Protein AF-A0A0F9PZV8-F1 (afdb_monomer)

Mean predicted aligned error: 6.06 Å

pLDDT: mean 86.56, std 13.56, range [48.91, 98.31]

Solvent-accessible surface area (backbone atoms only — not comparable to full-atom values): 12257 Å² total; per-residue (Å²): 95,76,48,76,40,56,70,86,59,77,68,66,78,44,102,50,88,48,49,79,43,74,75,48,62,60,88,82,54,49,66,50,35,40,35,42,54,50,52,48,42,51,73,76,68,49,83,57,59,62,44,77,48,74,63,94,43,59,43,69,76,54,86,64,40,62,67,57,51,48,54,51,50,60,51,48,70,76,36,89,44,37,31,34,35,34,26,23,62,70,68,53,49,54,75,87,46,96,62,73,58,90,70,84,32,68,67,54,71,59,95,93,38,48,29,29,43,66,61,87,85,37,71,54,70,37,52,78,63,47,23,40,33,22,50,69,55,46,57,74,38,60,54,76,66,25,28,69,66,47,38,16,58,55,20,26,74,52,61,48,92,76,50,38,43,35,19,30,83,74,25,39,51,40,58,47,58,55,48,59,37,91,87,73,57,50,57,44,70,86,50,96,88,60,82,75,51,69,68,58,53,52,50,36,38,75,72,63,69,33,118

Radius of gyration: 17.52 Å; Cα contacts (8 Å, |Δi|>4): 358; chains: 1; bounding box: 38×34×45 Å

Sequence (211 aa):
MVVCGFSPAPIFHRQSAASYYTLGKQSDWPASRWSEKLIRILDEVVVDDQFLLMLEDYWLFRPVDTHAVRMLFDYAAQFQNVLKIDLTHDRLYINGGSNFLFGANTYDNVGYLDLIKSPSGTPYQMSLWAGIWNREQLKRVLVPGETAQDIEINGTRRVTDDQLVLGTRQAPLLHGNIYQSRNNGTPVYKDDHWTIKPDDLEFMRKEGWIE

Foldseek 3Di:
DEAEEADDDPVQVPPDPYHYDHPHHVVVCPLLQVLVSVLCCLVPPNPDQKDKDDDPQWDFLDDFPVVVVVQVRVVCVVDLQAFKEALACPLQQQPPDPDRPVPPFFDDDGDPWTKGWRDQPGQQLVPRHTIIGGSVSLVQQGDGRHGNVCCRGRSSVSRDPSHTRMYTPVSSGYIFGWQQDPPPQATDTPDPPGDRDPVNVVVCVVVVRGD

Organism: NCBI:txid412755

Structure (mmCIF, N/CA/C/O backbone):
data_AF-A0A0F9PZV8-F1
#
_entry.id   AF-A0A0F9PZV8-F1
#
loop_
_atom_site.group_PDB
_atom_site.id
_atom_site.type_symbol
_atom_site.label_atom_id
_atom_site.label_alt_id
_atom_site.label_comp_id
_atom_site.label_asym_id
_atom_site.label_entity_id
_atom_site.label_seq_id
_atom_site.pdbx_PDB_ins_code
_atom_site.Cartn_x
_atom_site.Cartn_y
_atom_site.Cartn_z
_atom_site.occupancy
_atom_site.B_iso_or_equiv
_atom_site.auth_seq_id
_atom_site.auth_comp_id
_atom_site.auth_asym_id
_atom_site.auth_atom_id
_atom_site.pdbx_PDB_model_num
ATOM 1 N N . MET A 1 1 ? -6.919 -11.234 -8.994 1.00 85.19 1 MET A N 1
ATOM 2 C CA . MET A 1 1 ? -6.034 -10.049 -9.059 1.00 85.19 1 MET A CA 1
ATOM 3 C C . MET A 1 1 ? -6.527 -9.164 -10.188 1.00 85.19 1 MET A C 1
ATOM 5 O O . MET A 1 1 ? -6.814 -9.705 -11.248 1.00 85.19 1 MET A O 1
ATOM 9 N N . VAL A 1 2 ? -6.644 -7.854 -9.974 1.00 90.81 2 VAL A N 1
ATOM 10 C CA . VAL A 1 2 ? -6.951 -6.903 -11.051 1.00 90.81 2 VAL A CA 1
ATOM 11 C C . VAL A 1 2 ? -5.737 -6.012 -11.250 1.00 90.81 2 VAL A C 1
ATOM 13 O O . VAL A 1 2 ? -5.240 -5.441 -10.285 1.00 90.81 2 VAL A O 1
ATOM 16 N N . VAL A 1 3 ? -5.253 -5.907 -12.483 1.00 91.19 3 VAL A N 1
ATOM 17 C CA . VAL A 1 3 ? -4.164 -4.993 -12.836 1.00 91.19 3 VAL A CA 1
ATOM 18 C C . VAL A 1 3 ? -4.757 -3.791 -13.546 1.00 91.19 3 VAL A C 1
ATOM 20 O O . VAL A 1 3 ? -5.418 -3.933 -14.573 1.00 91.19 3 VAL A O 1
ATOM 23 N N . CYS A 1 4 ? -4.536 -2.609 -12.978 1.00 93.38 4 CYS A N 1
ATOM 24 C CA . CYS A 1 4 ? -5.034 -1.351 -13.517 1.00 93.38 4 CYS A CA 1
ATOM 25 C C . CYS A 1 4 ? -3.905 -0.625 -14.251 1.00 93.38 4 CYS A C 1
ATOM 27 O O . CYS A 1 4 ? -2.841 -0.405 -13.680 1.00 93.38 4 CYS A O 1
ATOM 29 N N . GLY A 1 5 ? -4.127 -0.220 -15.500 1.00 92.62 5 GLY A N 1
ATOM 30 C CA . GLY A 1 5 ? -3.110 0.494 -16.273 1.00 92.62 5 GLY A CA 1
ATOM 31 C C . GLY A 1 5 ? -3.663 1.144 -17.538 1.00 92.62 5 GLY A C 1
ATOM 32 O O . GLY A 1 5 ? -4.872 1.199 -17.744 1.00 92.62 5 GLY A O 1
ATOM 33 N N . PHE A 1 6 ? -2.777 1.643 -18.400 1.00 92.50 6 PHE A N 1
ATOM 34 C CA . PHE A 1 6 ? -3.169 2.305 -19.654 1.00 92.50 6 PHE A CA 1
ATOM 35 C C . PHE A 1 6 ? -3.227 1.346 -20.849 1.00 92.50 6 PHE A C 1
ATOM 37 O O . PHE A 1 6 ? -4.172 1.400 -21.634 1.00 92.50 6 PHE A O 1
ATOM 44 N N . SER A 1 7 ? -2.260 0.431 -20.941 1.00 87.81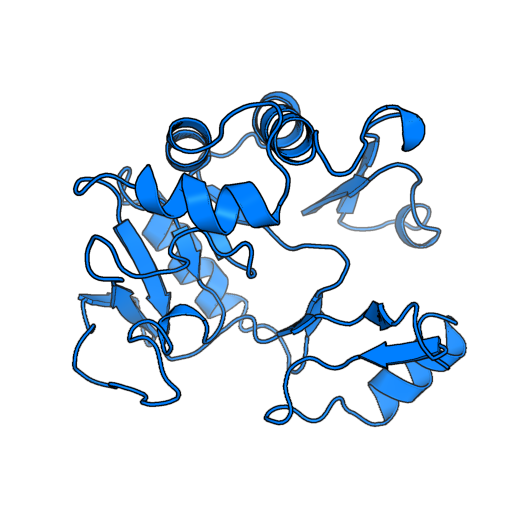 7 SER A N 1
ATOM 45 C CA . SER A 1 7 ? -2.191 -0.606 -21.974 1.00 87.81 7 SER A CA 1
ATOM 46 C C . SER A 1 7 ? -1.883 -1.968 -21.345 1.00 87.8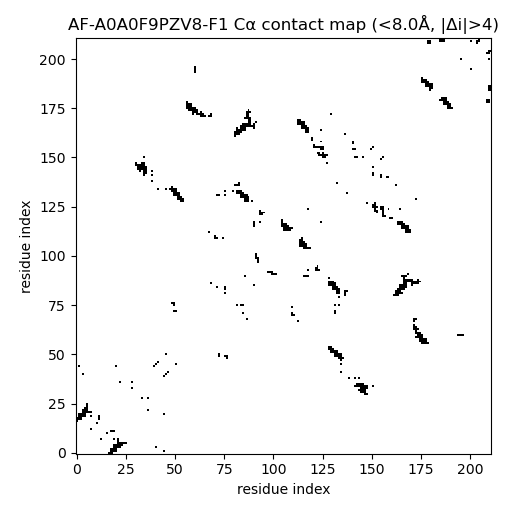1 7 SER A C 1
ATOM 48 O O . SER A 1 7 ? -1.000 -2.040 -20.481 1.00 87.81 7 SER A O 1
ATOM 50 N N . PRO A 1 8 ? -2.583 -3.051 -21.731 1.00 83.31 8 PRO A N 1
ATOM 51 C CA . PRO A 1 8 ? -2.296 -4.377 -21.203 1.00 83.31 8 PRO A CA 1
ATOM 52 C C . PRO A 1 8 ? -0.905 -4.835 -21.645 1.00 83.31 8 PRO A C 1
ATOM 54 O O . PRO A 1 8 ? -0.534 -4.720 -22.812 1.00 83.31 8 PRO A O 1
ATOM 57 N N . ALA A 1 9 ? -0.137 -5.379 -20.704 1.00 75.19 9 ALA A N 1
ATOM 58 C CA . ALA A 1 9 ? 1.093 -6.087 -21.026 1.00 75.19 9 ALA A CA 1
ATOM 59 C C . ALA A 1 9 ? 0.787 -7.410 -21.767 1.00 75.19 9 ALA A C 1
ATOM 61 O O . ALA A 1 9 ? -0.252 -8.030 -21.505 1.00 75.19 9 ALA A O 1
ATOM 62 N N . PRO A 1 10 ? 1.708 -7.910 -22.618 1.00 70.75 10 PRO A N 1
ATOM 63 C CA . PRO A 1 10 ? 1.556 -9.171 -23.354 1.00 70.75 10 PRO A CA 1
ATOM 64 C C . PRO A 1 10 ? 1.119 -10.370 -22.495 1.00 70.75 10 PRO A C 1
ATOM 66 O O . PRO A 1 10 ? 0.388 -11.243 -22.964 1.00 70.75 10 PRO A O 1
ATOM 69 N N . ILE A 1 11 ? 1.528 -10.398 -21.222 1.00 69.81 11 ILE A N 1
ATOM 70 C CA . ILE A 1 11 ? 1.203 -11.469 -20.273 1.00 69.81 11 ILE A CA 1
ATOM 71 C C . ILE A 1 11 ? -0.305 -11.610 -20.000 1.00 69.81 11 ILE A C 1
ATOM 73 O O . ILE A 1 11 ? -0.767 -12.726 -19.773 1.00 69.81 11 ILE A O 1
ATOM 77 N N . PHE A 1 12 ? -1.090 -10.531 -20.110 1.00 68.62 12 PHE A N 1
ATOM 78 C CA . PHE A 1 12 ? -2.547 -10.567 -19.908 1.00 68.62 12 PHE A CA 1
ATOM 79 C C . PHE A 1 12 ? -3.318 -11.122 -21.113 1.00 68.62 12 PHE A C 1
ATOM 81 O O . PHE A 1 12 ? -4.508 -11.401 -21.000 1.00 68.62 12 PHE A O 1
ATOM 88 N N . HIS A 1 13 ? -2.660 -11.312 -22.261 1.00 61.75 13 HIS A N 1
ATOM 89 C CA . HIS A 1 13 ? -3.266 -11.956 -23.433 1.00 61.75 13 HIS A CA 1
ATOM 90 C C . HIS A 1 13 ? -3.191 -13.488 -23.379 1.00 61.75 13 HIS A C 1
ATOM 92 O O . HIS A 1 13 ? -3.839 -14.170 -24.172 1.00 61.75 13 HIS A O 1
ATOM 98 N N . ARG A 1 14 ? -2.407 -14.046 -22.450 1.00 59.00 14 ARG A N 1
ATOM 99 C CA . ARG A 1 14 ? -2.413 -15.479 -22.128 1.00 59.00 14 ARG A CA 1
ATOM 100 C C . ARG A 1 14 ? -3.398 -15.704 -20.983 1.00 59.00 14 ARG A C 1
ATOM 102 O O . ARG A 1 14 ? -3.639 -14.773 -20.226 1.00 59.00 14 ARG A O 1
ATOM 109 N N . GLN A 1 15 ? -3.984 -16.900 -20.869 1.00 57.03 15 GLN A N 1
ATOM 110 C CA . GLN A 1 15 ? -4.941 -17.264 -19.808 1.00 57.03 15 GLN A CA 1
ATOM 111 C C . GLN A 1 15 ? -4.337 -17.005 -18.418 1.00 57.03 15 GLN A C 1
ATOM 113 O O . GLN A 1 15 ? -3.695 -17.871 -17.830 1.00 57.03 15 GLN A O 1
ATOM 118 N N . SER A 1 16 ? -4.491 -15.782 -17.922 1.00 64.06 16 SER A N 1
ATOM 119 C CA . SER A 1 16 ? -3.914 -15.329 -16.669 1.00 64.06 16 SER A CA 1
ATOM 120 C C . SER A 1 16 ? -5.006 -15.341 -15.609 1.00 64.06 16 SER A C 1
ATOM 122 O O . SER A 1 16 ? -6.158 -15.013 -15.888 1.00 64.06 16 SER A O 1
ATOM 124 N N . ALA A 1 17 ? -4.645 -15.674 -14.371 1.00 75.88 17 ALA A N 1
ATOM 125 C CA . ALA A 1 17 ? -5.541 -15.548 -13.219 1.00 75.88 17 ALA A CA 1
ATOM 126 C C . ALA A 1 17 ? -5.837 -14.076 -12.840 1.00 75.88 17 ALA A C 1
ATOM 128 O O . ALA A 1 17 ? -6.458 -13.800 -11.809 1.00 75.88 17 ALA A O 1
ATOM 129 N N . ALA A 1 18 ? -5.361 -13.122 -13.645 1.00 81.88 18 ALA A N 1
ATOM 130 C CA . ALA A 1 18 ? -5.564 -11.700 -13.474 1.00 81.88 18 ALA A CA 1
ATOM 131 C C . ALA A 1 18 ? -6.460 -11.129 -14.576 1.00 81.88 18 ALA A C 1
ATOM 133 O O . ALA A 1 18 ? -6.329 -11.468 -15.753 1.00 81.88 18 ALA A O 1
ATOM 134 N N . SER A 1 19 ? -7.349 -10.221 -14.190 1.00 88.00 19 SER A N 1
ATOM 135 C CA . SER A 1 19 ? -8.052 -9.358 -15.132 1.00 88.00 19 SER A CA 1
ATOM 136 C C . SER A 1 19 ? -7.290 -8.046 -15.301 1.00 88.00 19 SER A C 1
ATOM 138 O O . SER A 1 19 ? -6.558 -7.609 -14.409 1.00 88.00 19 SER A O 1
ATOM 140 N N . TYR A 1 20 ? -7.464 -7.416 -16.459 1.00 90.62 20 TYR A N 1
ATOM 141 C CA . TYR A 1 20 ? -6.899 -6.106 -16.747 1.00 90.62 20 TYR A CA 1
ATOM 142 C C . TYR A 1 20 ? -8.014 -5.063 -16.807 1.00 90.62 20 TYR A C 1
ATOM 144 O O . TYR A 1 20 ? -9.003 -5.257 -17.514 1.00 90.62 20 TYR A O 1
ATOM 152 N N . TYR A 1 21 ? -7.842 -3.955 -16.093 1.00 92.19 21 TYR A N 1
ATOM 153 C CA . TYR A 1 21 ? -8.745 -2.811 -16.119 1.00 92.19 21 TYR A CA 1
ATOM 154 C C . TYR A 1 21 ? -8.022 -1.609 -16.739 1.00 92.19 21 TYR A C 1
ATOM 156 O O . TYR A 1 21 ? -6.984 -1.161 -16.247 1.00 92.19 21 TYR A O 1
ATOM 164 N N . THR A 1 22 ? -8.557 -1.091 -17.847 1.00 93.06 22 THR A N 1
ATOM 165 C CA . THR A 1 22 ? -7.970 0.067 -18.529 1.00 93.06 22 THR A CA 1
ATOM 166 C C . THR A 1 22 ? -8.426 1.374 -17.890 1.00 93.06 22 THR A C 1
ATOM 168 O O . THR A 1 22 ? -9.612 1.627 -17.697 1.00 93.06 22 THR A O 1
ATOM 171 N N . LEU A 1 23 ? -7.464 2.246 -17.619 1.00 93.06 23 LEU A N 1
ATOM 172 C CA . LEU A 1 23 ? -7.687 3.598 -17.119 1.00 93.06 23 LEU A CA 1
ATOM 173 C C . LEU A 1 23 ? -7.946 4.606 -18.249 1.00 93.06 23 LEU A C 1
ATOM 175 O O . LEU A 1 23 ? -8.200 5.779 -17.974 1.00 93.06 23 LEU A O 1
ATOM 179 N N . GLY A 1 24 ? -7.912 4.169 -19.511 1.00 93.19 24 GLY A N 1
ATOM 180 C CA . GLY A 1 24 ? -7.968 5.038 -20.683 1.00 93.19 24 GLY A CA 1
ATOM 181 C C . GLY A 1 24 ? -6.578 5.507 -21.114 1.00 93.19 24 GLY A C 1
ATOM 182 O O . GLY A 1 24 ? -5.594 4.777 -20.986 1.00 93.19 24 GLY A O 1
ATOM 183 N N . LYS A 1 25 ? -6.482 6.723 -21.661 1.00 94.00 25 LYS A N 1
ATOM 184 C CA . LYS A 1 25 ? -5.213 7.248 -22.179 1.00 94.00 25 LYS A CA 1
ATOM 185 C C . LYS A 1 25 ? -4.341 7.755 -21.037 1.00 94.00 25 LYS A C 1
ATOM 187 O O . LYS A 1 25 ? -4.800 8.506 -20.184 1.00 94.00 25 LYS A O 1
ATOM 192 N N . GLN A 1 26 ? -3.050 7.434 -21.074 1.00 93.25 26 GLN A N 1
ATOM 193 C CA . GLN A 1 26 ? -2.082 7.933 -20.092 1.00 93.25 26 GLN A CA 1
ATOM 194 C C . GLN A 1 26 ? -2.015 9.469 -20.040 1.00 93.25 26 GLN A C 1
ATOM 196 O O . GLN A 1 26 ? -1.818 10.034 -18.968 1.00 93.25 26 GLN A O 1
ATOM 201 N N . SER A 1 27 ? -2.228 10.146 -21.175 1.00 94.25 27 SER A N 1
ATOM 202 C CA . SER A 1 27 ? -2.271 11.613 -21.266 1.00 94.25 27 SER A CA 1
ATOM 203 C C . SER A 1 27 ? -3.313 12.259 -20.354 1.00 94.25 27 SER A C 1
ATOM 205 O O . SER A 1 27 ? -3.146 13.409 -19.960 1.00 94.25 27 SER A O 1
ATOM 207 N N . ASP A 1 28 ? -4.371 11.524 -20.013 1.00 94.06 28 ASP A N 1
ATOM 208 C CA . ASP A 1 28 ? -5.481 12.030 -19.207 1.00 94.06 28 ASP A CA 1
ATOM 209 C C . ASP A 1 28 ? -5.148 11.979 -17.703 1.00 94.06 28 ASP A C 1
ATOM 211 O O . ASP A 1 28 ? -5.824 12.610 -16.886 1.00 94.06 28 ASP A O 1
ATOM 215 N N . TRP A 1 29 ? -4.068 11.274 -17.341 1.00 94.00 29 TRP A N 1
ATOM 216 C CA . TRP A 1 29 ? -3.633 10.995 -15.973 1.00 94.00 29 TRP A CA 1
ATOM 217 C C . TRP A 1 29 ? -2.201 11.491 -15.714 1.00 94.00 29 TRP A C 1
ATOM 219 O O . TRP A 1 29 ? -1.299 10.684 -15.462 1.00 94.00 29 TRP A O 1
ATOM 229 N N . PRO A 1 30 ? -1.957 12.816 -15.764 1.00 94.81 30 PRO A N 1
ATOM 230 C CA . PRO A 1 30 ? -0.676 13.382 -15.356 1.00 94.81 30 PRO A CA 1
ATOM 231 C C . PRO A 1 30 ? -0.379 13.062 -13.884 1.00 94.81 30 PRO A C 1
ATOM 233 O O . PRO A 1 30 ? -1.283 12.771 -13.100 1.00 94.81 30 PRO A O 1
ATOM 236 N N . ALA A 1 31 ? 0.891 13.168 -13.485 1.00 93.69 31 ALA A N 1
ATOM 237 C CA . ALA A 1 31 ? 1.335 12.834 -12.128 1.00 93.69 31 ALA A CA 1
ATOM 238 C C . ALA A 1 31 ? 0.567 13.584 -11.021 1.00 93.69 31 ALA A C 1
ATOM 240 O O . ALA A 1 31 ? 0.341 13.019 -9.957 1.00 93.69 31 ALA A O 1
ATOM 241 N N . SER A 1 32 ? 0.120 14.817 -11.279 1.00 95.62 32 SER A N 1
ATOM 242 C CA . SER A 1 32 ? -0.702 15.612 -10.353 1.00 95.62 32 SER A CA 1
ATOM 243 C C . SER A 1 32 ? -2.106 15.051 -10.119 1.00 95.62 32 SER A C 1
ATOM 245 O O . SER A 1 32 ? -2.748 15.423 -9.152 1.00 95.62 32 SER A O 1
ATOM 247 N N . ARG A 1 33 ? -2.601 14.150 -10.972 1.00 96.44 33 ARG A N 1
ATOM 248 C CA . ARG A 1 33 ? -3.925 13.515 -10.844 1.00 96.44 33 ARG A CA 1
ATOM 249 C C . ARG A 1 33 ? -3.822 12.065 -10.369 1.00 96.44 33 ARG A C 1
ATOM 251 O O . ARG A 1 33 ? -4.692 11.243 -10.658 1.00 96.44 33 ARG A O 1
ATOM 258 N N . TRP A 1 34 ? -2.741 11.719 -9.670 1.00 96.38 34 TRP A N 1
ATOM 259 C CA . TRP A 1 34 ? -2.512 10.348 -9.219 1.00 96.38 34 TRP A CA 1
ATOM 260 C C . TRP A 1 34 ? -3.577 9.905 -8.206 1.00 96.38 34 TRP A C 1
ATOM 262 O O . TRP A 1 34 ? -4.133 8.818 -8.341 1.00 96.38 34 TRP A O 1
ATOM 272 N N . SER A 1 35 ? -3.919 10.766 -7.245 1.00 97.56 35 SER A N 1
ATOM 273 C CA . SER A 1 35 ? -5.015 10.550 -6.283 1.00 97.56 35 SER A CA 1
ATOM 274 C C . SER A 1 35 ? -6.359 10.278 -6.956 1.00 97.56 35 SER A C 1
ATOM 276 O O . SER A 1 35 ? -7.042 9.333 -6.587 1.00 97.56 35 SER A O 1
ATOM 278 N N . GLU A 1 36 ? -6.727 11.053 -7.977 1.00 97.75 36 GLU A N 1
ATOM 279 C CA . GLU A 1 36 ? -7.978 10.866 -8.723 1.00 97.75 36 GLU A CA 1
ATOM 280 C C . GLU A 1 36 ? -8.030 9.506 -9.418 1.00 97.75 36 GLU A C 1
ATOM 282 O O . GLU A 1 36 ? -9.067 8.845 -9.420 1.00 97.75 36 GLU A O 1
ATOM 287 N N . LYS A 1 37 ? -6.895 9.065 -9.974 1.00 95.81 37 LYS A N 1
ATOM 288 C CA . LYS A 1 37 ? -6.759 7.733 -10.569 1.00 95.81 37 LYS A CA 1
ATOM 289 C C . LYS A 1 37 ? -7.000 6.647 -9.521 1.00 95.81 37 LYS A C 1
ATOM 291 O O . LYS A 1 37 ? -7.731 5.700 -9.794 1.00 95.81 37 LYS A O 1
ATOM 296 N N . LEU A 1 38 ? -6.414 6.791 -8.330 1.00 97.31 38 LEU A N 1
ATOM 297 C CA . LEU A 1 38 ? -6.625 5.850 -7.232 1.00 97.31 38 LEU A CA 1
ATOM 298 C C . LEU A 1 38 ? -8.082 5.866 -6.749 1.00 97.31 38 LEU A C 1
ATOM 300 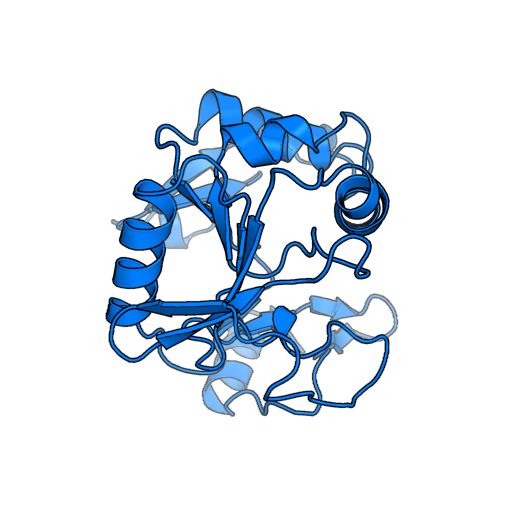O O . LEU A 1 38 ? -8.673 4.801 -6.644 1.00 97.31 38 LEU A O 1
ATOM 304 N N . ILE A 1 39 ? -8.686 7.040 -6.533 1.00 98.06 39 ILE A N 1
ATOM 305 C CA . ILE A 1 39 ? -10.102 7.175 -6.144 1.00 98.06 39 ILE A CA 1
ATOM 306 C C . ILE A 1 39 ? -11.001 6.456 -7.151 1.00 98.06 39 ILE A C 1
ATOM 308 O O . ILE A 1 39 ? -11.830 5.640 -6.762 1.00 98.06 39 ILE A O 1
ATOM 312 N N . ARG A 1 40 ? -10.772 6.675 -8.449 1.00 97.19 40 ARG A N 1
ATOM 313 C CA . ARG A 1 40 ? -11.521 5.998 -9.508 1.00 97.19 40 ARG A CA 1
ATOM 314 C C . ARG A 1 40 ? -11.388 4.475 -9.436 1.00 97.19 40 ARG A C 1
ATOM 316 O O . ARG A 1 40 ? -12.379 3.772 -9.581 1.00 97.19 40 ARG A O 1
ATOM 323 N N . ILE A 1 41 ? -10.180 3.957 -9.206 1.00 97.12 41 ILE A N 1
ATOM 324 C CA . ILE A 1 41 ? -9.951 2.513 -9.032 1.00 97.12 41 ILE A CA 1
ATOM 325 C C . ILE A 1 41 ? -10.708 1.990 -7.803 1.00 97.12 41 ILE A C 1
ATOM 327 O O . ILE A 1 41 ? -11.337 0.936 -7.879 1.00 97.12 41 ILE A O 1
ATOM 331 N N . LEU A 1 42 ? -10.679 2.723 -6.689 1.00 97.75 42 LEU A N 1
ATOM 332 C CA . LEU A 1 42 ? -11.399 2.351 -5.468 1.00 97.75 42 LEU A CA 1
ATOM 333 C C . LEU A 1 42 ? -12.916 2.304 -5.699 1.00 97.75 42 LEU A C 1
ATOM 335 O O . LEU A 1 42 ? -13.571 1.401 -5.192 1.00 97.75 42 LEU A O 1
ATOM 339 N N . ASP A 1 43 ? -13.458 3.236 -6.482 1.00 97.12 43 ASP A N 1
ATOM 340 C CA . ASP A 1 43 ? -14.896 3.330 -6.746 1.00 97.12 43 ASP A CA 1
ATOM 341 C C . ASP A 1 43 ? -15.389 2.334 -7.809 1.00 97.12 43 ASP A C 1
ATOM 343 O O . ASP A 1 43 ? -16.485 1.789 -7.681 1.00 97.12 43 ASP A O 1
ATOM 347 N N . GLU A 1 44 ? -14.606 2.094 -8.865 1.00 96.19 44 GLU A N 1
ATOM 348 C CA . GLU A 1 44 ? -15.049 1.313 -10.031 1.00 96.19 44 GLU A CA 1
ATOM 349 C C . GLU A 1 44 ? -14.551 -0.140 -10.041 1.00 96.19 44 GLU A C 1
ATOM 351 O O . GLU A 1 44 ? -15.154 -0.986 -10.702 1.00 96.19 44 GLU A O 1
ATOM 356 N N . VAL A 1 45 ? -13.439 -0.439 -9.361 1.00 95.62 45 VAL A N 1
ATOM 357 C CA . VAL A 1 45 ? -12.737 -1.731 -9.483 1.00 95.62 45 VAL A CA 1
ATOM 358 C C . VAL A 1 45 ? -12.697 -2.494 -8.166 1.00 95.62 45 VAL A C 1
ATOM 360 O O . VAL A 1 45 ? -12.892 -3.710 -8.151 1.00 95.62 45 VAL A O 1
ATOM 363 N N . VAL A 1 46 ? -12.415 -1.805 -7.061 1.00 95.00 46 VAL A N 1
ATOM 364 C CA . VAL A 1 46 ? -12.306 -2.442 -5.746 1.00 95.00 46 VAL A CA 1
ATOM 365 C C . VAL A 1 46 ? -13.703 -2.651 -5.169 1.00 95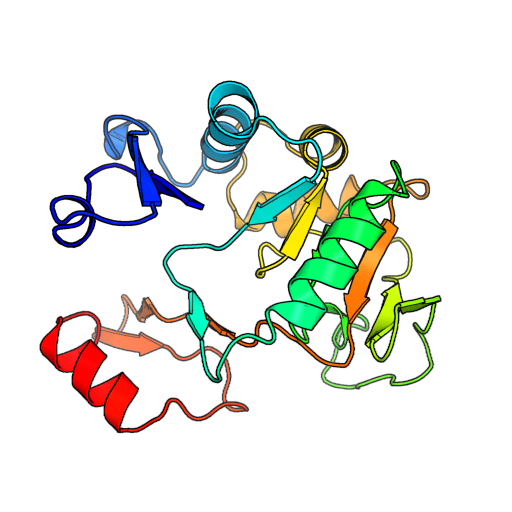.00 46 VAL A C 1
ATOM 367 O O . VAL A 1 46 ? -14.380 -1.701 -4.782 1.00 95.00 46 VAL A O 1
ATOM 370 N N . VAL A 1 47 ? -14.134 -3.912 -5.116 1.00 92.38 47 VAL A N 1
ATOM 371 C CA . VAL A 1 47 ? -15.462 -4.296 -4.612 1.00 92.38 47 VAL A CA 1
ATOM 372 C C . VAL A 1 47 ? -15.442 -4.538 -3.103 1.00 92.38 47 VAL A C 1
ATOM 374 O O . VAL A 1 47 ? -16.376 -4.138 -2.411 1.00 92.38 47 VAL A O 1
ATOM 377 N N . ASP A 1 48 ? -14.379 -5.171 -2.607 1.00 94.69 48 ASP A N 1
ATOM 378 C CA . ASP A 1 48 ? -14.221 -5.532 -1.200 1.00 94.69 48 ASP A CA 1
ATOM 379 C C . ASP A 1 48 ? -13.752 -4.344 -0.347 1.00 94.69 48 ASP A C 1
ATOM 381 O O . ASP A 1 48 ? -13.020 -3.469 -0.814 1.00 94.69 48 ASP A O 1
ATOM 385 N N . ASP A 1 49 ? -14.119 -4.343 0.936 1.00 96.38 49 ASP A N 1
ATOM 386 C CA . ASP A 1 49 ? -13.664 -3.308 1.872 1.00 96.38 49 ASP A CA 1
ATOM 387 C C . ASP A 1 49 ? -12.159 -3.388 2.124 1.00 96.38 49 ASP A C 1
ATOM 389 O O . ASP A 1 49 ? -11.512 -2.357 2.285 1.00 96.38 49 ASP A O 1
ATOM 393 N N . GLN A 1 50 ? -11.598 -4.600 2.157 1.00 97.69 50 GLN A N 1
ATOM 394 C CA . GLN A 1 50 ? -10.159 -4.821 2.279 1.00 97.69 50 GLN A CA 1
ATOM 395 C C . GLN A 1 50 ? -9.577 -5.220 0.930 1.00 97.69 50 GLN A C 1
ATOM 397 O O . GLN A 1 50 ? -10.116 -6.083 0.240 1.00 97.69 50 GLN A O 1
ATOM 402 N N . PHE A 1 51 ? -8.436 -4.646 0.571 1.00 97.50 51 PHE A N 1
ATOM 403 C CA . PHE A 1 51 ? -7.733 -4.994 -0.658 1.00 97.50 51 PHE A CA 1
ATOM 404 C C . PHE A 1 51 ? -6.223 -4.864 -0.475 1.00 97.50 51 PHE A C 1
ATOM 406 O O . PHE A 1 51 ? -5.741 -4.099 0.354 1.00 97.50 51 PHE A O 1
ATOM 413 N N . LEU A 1 52 ? -5.460 -5.626 -1.254 1.00 97.12 52 LEU A N 1
ATOM 414 C CA . LEU A 1 52 ? -4.007 -5.503 -1.299 1.00 97.12 52 LEU A CA 1
ATOM 415 C C . LEU A 1 52 ? -3.631 -4.549 -2.436 1.00 97.12 52 LEU A C 1
ATOM 417 O O . LEU A 1 52 ? -4.005 -4.785 -3.586 1.00 97.12 52 LEU A O 1
ATOM 421 N N . LEU A 1 53 ? -2.887 -3.491 -2.116 1.00 96.69 53 LEU A N 1
ATOM 422 C CA . LEU A 1 53 ? -2.339 -2.554 -3.096 1.00 96.69 53 LEU A CA 1
ATOM 423 C C . LEU A 1 53 ? -0.856 -2.846 -3.326 1.00 96.69 53 LEU A C 1
ATOM 425 O O . LEU A 1 53 ? -0.085 -2.933 -2.371 1.00 96.69 53 LEU A O 1
ATOM 429 N N . MET A 1 54 ? -0.462 -2.953 -4.592 1.00 95.12 54 MET A N 1
ATOM 430 C CA . MET A 1 54 ? 0.928 -2.996 -5.048 1.00 95.12 54 MET A CA 1
ATOM 431 C C . MET A 1 54 ? 1.073 -2.126 -6.290 1.00 95.12 54 MET A C 1
ATOM 433 O O . MET A 1 54 ? 0.176 -2.114 -7.135 1.00 95.12 54 MET A O 1
ATOM 437 N N . LEU A 1 55 ? 2.197 -1.421 -6.390 1.00 93.56 55 LEU A N 1
ATOM 438 C CA . LEU A 1 55 ? 2.553 -0.643 -7.571 1.00 93.56 55 LEU A CA 1
ATOM 439 C C . LEU A 1 55 ? 3.407 -1.484 -8.525 1.00 93.56 55 LEU A C 1
ATOM 441 O O . LEU A 1 55 ? 4.004 -2.490 -8.140 1.00 93.56 55 LEU A O 1
ATOM 445 N N . GLU A 1 56 ? 3.418 -1.084 -9.790 1.00 87.81 56 GLU A N 1
ATOM 446 C CA . GLU A 1 56 ? 4.074 -1.791 -10.889 1.00 87.81 56 GLU A CA 1
ATOM 447 C C . GLU A 1 56 ? 5.600 -1.858 -10.769 1.00 87.81 56 GLU A C 1
ATOM 449 O O . GLU A 1 56 ? 6.222 -2.723 -11.378 1.00 87.81 56 GLU A O 1
ATOM 454 N N . ASP A 1 57 ? 6.199 -0.961 -9.989 1.00 87.44 57 ASP A N 1
ATOM 455 C CA . ASP A 1 57 ? 7.640 -0.851 -9.793 1.00 87.44 57 ASP A CA 1
ATOM 456 C C . ASP A 1 57 ? 8.154 -1.692 -8.613 1.00 87.44 57 ASP A C 1
ATOM 458 O O . ASP A 1 57 ? 9.328 -1.604 -8.265 1.00 87.44 57 ASP A O 1
ATOM 462 N N . TYR A 1 58 ? 7.310 -2.520 -7.988 1.00 91.19 58 TYR A N 1
ATOM 463 C CA . TYR A 1 58 ? 7.691 -3.357 -6.846 1.00 91.19 58 TYR A CA 1
ATOM 464 C C . TYR A 1 58 ? 8.265 -4.704 -7.285 1.00 91.19 58 TYR A C 1
ATOM 466 O O . TYR A 1 58 ? 7.564 -5.540 -7.857 1.00 91.19 58 TYR A O 1
ATOM 474 N N . TRP A 1 59 ? 9.526 -4.960 -6.934 1.00 89.31 59 TRP A N 1
ATOM 475 C CA . TRP A 1 59 ? 10.187 -6.241 -7.166 1.00 89.31 59 TRP A CA 1
ATOM 476 C C . TRP A 1 59 ? 10.351 -7.046 -5.886 1.00 89.31 59 TRP A C 1
ATOM 478 O O . TRP A 1 59 ? 10.941 -6.579 -4.915 1.00 89.31 59 TRP A O 1
ATOM 488 N N . LEU A 1 60 ? 9.861 -8.283 -5.894 1.00 91.12 60 LEU A N 1
ATOM 489 C CA . LEU A 1 60 ? 9.943 -9.191 -4.754 1.00 91.12 60 LEU A CA 1
ATOM 490 C C . LEU A 1 60 ? 11.371 -9.723 -4.579 1.00 91.12 60 LEU A C 1
ATOM 492 O O . LEU A 1 60 ? 11.928 -10.324 -5.491 1.00 91.12 60 LEU A O 1
ATOM 496 N N . PHE A 1 61 ? 11.939 -9.596 -3.379 1.00 87.69 61 PHE A N 1
ATOM 497 C CA . PHE A 1 61 ? 13.278 -10.139 -3.086 1.00 87.69 61 PHE A CA 1
ATOM 498 C C . PHE A 1 61 ? 13.248 -11.600 -2.611 1.00 87.69 61 PHE A C 1
ATOM 500 O O . PHE A 1 61 ? 14.262 -12.304 -2.624 1.00 87.69 61 PHE A O 1
ATOM 507 N N . ARG A 1 62 ? 12.078 -12.089 -2.189 1.00 88.94 62 ARG A N 1
ATOM 508 C CA . ARG A 1 62 ? 11.866 -13.466 -1.724 1.00 88.94 62 ARG A CA 1
ATOM 509 C C . ARG A 1 62 ? 10.439 -13.939 -2.021 1.00 88.94 62 ARG A C 1
ATOM 511 O O . ARG A 1 62 ? 9.577 -13.101 -2.284 1.00 88.94 62 ARG A O 1
ATOM 518 N N . PRO A 1 63 ? 10.170 -15.258 -1.963 1.00 93.50 63 PRO A N 1
ATOM 519 C CA . PRO A 1 63 ? 8.808 -15.771 -2.053 1.00 93.50 63 PRO A CA 1
ATOM 520 C C . PRO A 1 63 ? 7.885 -15.103 -1.030 1.00 93.50 63 PRO A C 1
ATOM 522 O O . PRO A 1 63 ? 8.278 -14.893 0.119 1.00 93.50 63 PRO A O 1
ATOM 525 N N . VAL A 1 64 ? 6.665 -14.783 -1.459 1.00 95.81 64 VAL A N 1
ATOM 526 C CA . VAL A 1 64 ? 5.641 -14.187 -0.595 1.00 95.81 64 VAL A CA 1
ATOM 527 C C . VAL A 1 64 ? 5.131 -15.239 0.381 1.00 95.81 64 VAL A C 1
ATOM 529 O O . VAL A 1 64 ? 4.727 -16.330 -0.028 1.00 95.81 64 VAL A O 1
ATOM 532 N N . ASP A 1 65 ? 5.084 -14.890 1.662 1.00 97.69 65 ASP A N 1
ATOM 533 C CA . ASP A 1 65 ? 4.382 -15.688 2.662 1.00 97.69 65 ASP A CA 1
ATOM 534 C C . ASP A 1 65 ? 2.871 -15.448 2.525 1.00 97.69 65 ASP A C 1
ATOM 536 O O . ASP A 1 65 ? 2.269 -14.585 3.167 1.00 97.69 65 ASP A O 1
ATOM 540 N N . THR A 1 66 ? 2.255 -16.194 1.609 1.00 97.38 66 THR A N 1
ATOM 541 C CA . THR A 1 66 ? 0.826 -16.056 1.292 1.00 97.38 66 THR A CA 1
ATOM 542 C C . THR A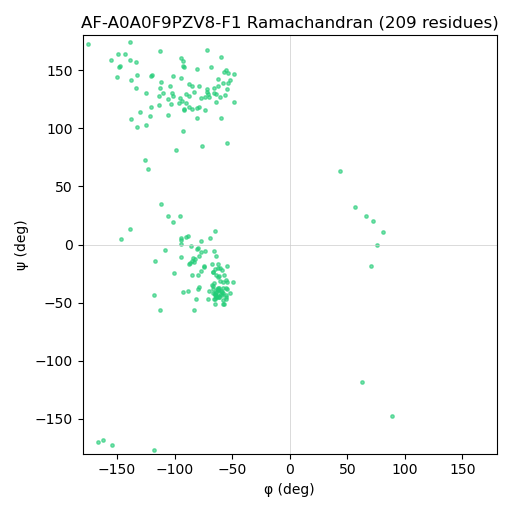 1 66 ? -0.081 -16.412 2.468 1.00 97.38 66 THR A C 1
ATOM 544 O O . THR A 1 66 ? -1.184 -15.872 2.564 1.00 97.38 66 THR A O 1
ATOM 547 N N . HIS A 1 67 ? 0.382 -17.267 3.385 1.00 98.00 67 HIS A N 1
ATOM 548 C CA . HIS A 1 67 ? -0.363 -17.608 4.590 1.00 98.00 67 HIS A CA 1
ATOM 549 C C . HIS A 1 67 ? -0.399 -16.421 5.558 1.00 98.00 67 HIS A C 1
ATOM 551 O O . HIS A 1 67 ? -1.482 -16.031 5.996 1.00 98.00 67 HIS A O 1
ATOM 557 N N . ALA A 1 68 ? 0.746 -15.775 5.801 1.00 98.19 68 ALA A N 1
ATOM 558 C CA . ALA A 1 68 ? 0.807 -14.537 6.573 1.00 98.19 68 ALA A CA 1
ATOM 559 C C . ALA A 1 68 ? -0.055 -13.423 5.965 1.00 98.19 68 ALA A C 1
ATOM 561 O O . ALA A 1 68 ? -0.841 -12.800 6.677 1.00 98.19 68 ALA A O 1
ATOM 562 N N . VAL A 1 69 ? 0.044 -13.194 4.649 1.00 98.12 69 VAL A N 1
ATOM 563 C CA . VAL A 1 69 ? -0.780 -12.184 3.960 1.00 98.12 69 VAL A CA 1
ATOM 564 C C . VAL A 1 69 ? -2.268 -12.473 4.156 1.00 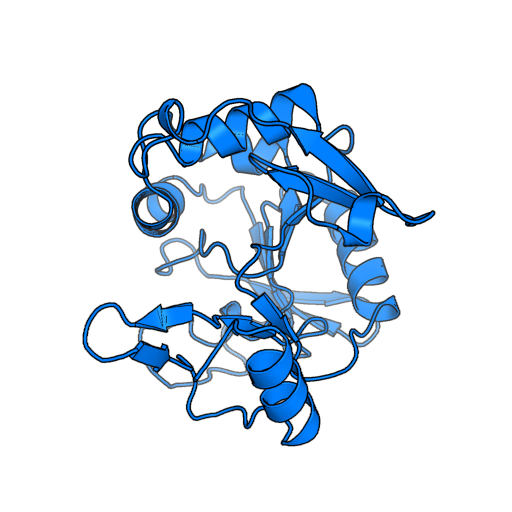98.12 69 VAL A C 1
ATOM 566 O O . VAL A 1 69 ? -3.034 -11.552 4.437 1.00 98.12 69 VAL A O 1
ATOM 569 N N . ARG A 1 70 ? -2.687 -13.743 4.066 1.00 97.94 70 ARG A N 1
ATOM 570 C CA . ARG A 1 70 ? -4.085 -14.121 4.293 1.00 97.94 70 ARG A CA 1
ATOM 571 C C . ARG A 1 70 ? -4.532 -13.851 5.729 1.00 97.94 70 ARG A C 1
ATOM 573 O O . ARG A 1 70 ? -5.591 -13.262 5.911 1.00 97.94 70 ARG A O 1
ATOM 580 N N . MET A 1 71 ? -3.724 -14.216 6.725 1.00 98.12 71 MET A N 1
ATOM 581 C CA . MET A 1 71 ? -4.034 -13.933 8.132 1.00 98.12 71 MET A CA 1
ATOM 582 C C . MET A 1 71 ? -4.184 -12.431 8.397 1.00 98.12 71 MET A C 1
ATOM 584 O O . MET A 1 71 ? -5.117 -12.025 9.083 1.00 98.12 71 MET A O 1
ATOM 588 N N . LEU A 1 72 ? -3.307 -11.598 7.828 1.00 98.25 72 LEU A N 1
ATOM 589 C CA . LEU A 1 72 ? -3.394 -10.140 7.965 1.00 98.25 72 LEU A CA 1
ATOM 590 C C . LEU A 1 72 ? -4.625 -9.568 7.257 1.00 98.25 72 LEU A C 1
ATOM 592 O O . LEU A 1 72 ? -5.231 -8.624 7.754 1.00 98.25 72 LEU A O 1
ATOM 596 N N . PHE A 1 73 ? -5.019 -10.148 6.122 1.00 98.06 73 PHE A N 1
ATOM 597 C CA . PHE A 1 73 ? -6.226 -9.746 5.401 1.00 98.06 73 PHE A CA 1
ATOM 598 C C . PHE A 1 73 ? -7.484 -10.054 6.216 1.00 98.06 73 PHE A C 1
ATOM 600 O O . PHE A 1 73 ? -8.333 -9.184 6.402 1.00 98.06 73 PHE A O 1
ATOM 607 N N . ASP A 1 74 ? -7.565 -11.268 6.764 1.00 97.38 74 ASP A N 1
ATOM 608 C CA . ASP A 1 74 ? -8.666 -11.687 7.633 1.00 97.38 74 ASP A CA 1
ATOM 609 C C . ASP A 1 74 ? -8.677 -10.884 8.951 1.00 97.38 74 ASP A C 1
ATOM 611 O O . ASP A 1 74 ? -9.745 -10.582 9.482 1.00 97.38 74 ASP A O 1
ATOM 615 N N . TYR A 1 75 ? -7.511 -10.485 9.472 1.00 97.69 75 TYR A N 1
ATOM 616 C CA . TYR A 1 75 ? -7.403 -9.565 10.609 1.00 97.69 75 TYR A CA 1
ATOM 617 C C . TYR A 1 75 ? -7.952 -8.173 10.264 1.00 97.69 75 TYR A C 1
ATOM 619 O O . TYR A 1 75 ? -8.809 -7.663 10.980 1.00 97.69 75 TYR A O 1
ATOM 627 N N . ALA A 1 76 ? -7.519 -7.564 9.154 1.00 97.44 76 ALA A N 1
ATOM 628 C CA . ALA A 1 76 ? -7.992 -6.243 8.730 1.00 97.44 76 ALA A CA 1
ATOM 629 C C . ALA A 1 76 ? -9.519 -6.210 8.542 1.00 97.44 76 ALA A C 1
ATOM 631 O O . ALA A 1 76 ? -10.174 -5.243 8.923 1.00 97.44 76 ALA A O 1
ATOM 632 N N . ALA A 1 77 ? -10.102 -7.298 8.029 1.00 96.81 77 ALA A N 1
ATOM 633 C CA . ALA A 1 77 ? -11.544 -7.418 7.834 1.00 96.81 77 ALA A CA 1
ATOM 634 C C . ALA A 1 77 ? -12.352 -7.451 9.149 1.00 96.81 77 ALA A C 1
ATOM 636 O O . ALA A 1 77 ? -13.529 -7.090 9.150 1.00 96.81 77 ALA A O 1
ATOM 637 N N . GLN A 1 78 ? -11.741 -7.850 10.271 1.00 96.38 78 GLN A N 1
ATOM 638 C CA . GLN A 1 78 ? -12.400 -7.870 11.585 1.00 96.38 78 GLN A CA 1
ATOM 639 C C . GLN A 1 78 ? -12.514 -6.475 12.216 1.00 96.38 78 GLN A C 1
ATOM 641 O O . GLN A 1 78 ? -13.385 -6.255 13.058 1.00 96.38 78 GLN A O 1
ATOM 646 N N . PHE A 1 79 ? -11.668 -5.522 11.810 1.00 95.00 79 PHE A N 1
ATOM 647 C CA . PHE A 1 79 ? -11.551 -4.215 12.453 1.00 95.00 79 PHE A CA 1
ATOM 648 C C . PHE A 1 79 ? -11.756 -3.079 11.453 1.00 95.00 79 PHE A C 1
ATOM 650 O O . PHE A 1 79 ? -10.858 -2.689 10.711 1.00 95.00 79 PHE A O 1
ATOM 657 N N . GLN A 1 80 ? -12.942 -2.471 11.498 1.00 92.75 80 GLN A N 1
ATOM 658 C CA . GLN A 1 80 ? -13.341 -1.392 10.584 1.00 92.75 80 GLN A CA 1
ATOM 659 C C . GLN A 1 80 ? -12.446 -0.150 10.649 1.00 92.75 80 GLN A C 1
ATOM 661 O O . GLN A 1 80 ? -12.442 0.660 9.725 1.00 92.75 80 GLN A O 1
ATOM 666 N N . ASN A 1 81 ? -11.699 0.019 11.738 1.00 95.69 81 ASN A N 1
ATOM 667 C CA . ASN A 1 81 ? -10.830 1.162 11.961 1.00 95.69 81 ASN A CA 1
ATOM 668 C C . ASN A 1 81 ? -9.370 0.921 11.538 1.00 95.69 81 ASN A C 1
ATOM 670 O O . ASN A 1 81 ? -8.551 1.829 11.664 1.00 95.69 81 ASN A O 1
ATOM 674 N N . VAL A 1 82 ? -9.026 -0.260 11.016 1.00 97.12 82 VAL A N 1
ATOM 675 C CA . VAL A 1 82 ? -7.729 -0.484 10.365 1.00 97.12 82 VAL A CA 1
ATOM 676 C C . VAL A 1 82 ? -7.740 0.213 9.011 1.00 97.12 82 VAL A C 1
ATOM 678 O O . VAL A 1 82 ? -8.522 -0.136 8.137 1.00 97.12 82 VAL A O 1
ATOM 681 N N . LEU A 1 83 ? -6.879 1.217 8.848 1.00 97.12 83 LEU A N 1
ATOM 682 C CA . LEU A 1 83 ? -6.665 1.919 7.583 1.00 97.12 83 LEU A CA 1
ATOM 683 C C . LEU A 1 83 ? -5.722 1.125 6.678 1.00 97.12 83 LEU A C 1
ATOM 685 O O . LEU A 1 83 ? -5.999 0.950 5.492 1.00 97.12 83 LEU A O 1
ATOM 689 N N . LYS A 1 84 ? -4.608 0.656 7.246 1.00 96.69 84 LYS A N 1
ATOM 690 C CA . LYS A 1 84 ? -3.538 -0.012 6.509 1.00 96.69 84 LYS A CA 1
ATOM 691 C C . LYS A 1 84 ? -2.819 -1.030 7.388 1.00 96.69 84 LYS A C 1
ATOM 693 O O . LYS A 1 84 ? -2.586 -0.763 8.566 1.00 96.69 84 LYS A O 1
ATOM 698 N N . ILE A 1 85 ? -2.403 -2.143 6.794 1.00 97.38 85 ILE A N 1
ATOM 699 C CA . ILE A 1 85 ? -1.382 -3.047 7.325 1.00 97.38 85 ILE A CA 1
ATOM 700 C C . ILE A 1 85 ? -0.248 -3.159 6.302 1.00 97.38 85 ILE A C 1
ATOM 702 O O . ILE A 1 85 ? -0.425 -3.746 5.234 1.00 97.38 85 ILE A O 1
ATOM 706 N N . ASP A 1 86 ? 0.918 -2.610 6.628 1.00 95.62 86 ASP A N 1
ATOM 707 C CA . ASP A 1 86 ? 2.136 -2.763 5.835 1.00 95.62 86 ASP A CA 1
ATOM 708 C C . ASP A 1 86 ? 2.626 -4.212 5.829 1.00 95.62 86 ASP A C 1
ATOM 710 O O . ASP A 1 86 ? 2.788 -4.838 6.880 1.00 95.62 86 ASP A O 1
ATOM 714 N N . LEU A 1 87 ? 2.907 -4.730 4.631 1.00 96.50 87 LEU A N 1
ATOM 715 C CA . LEU A 1 87 ? 3.429 -6.085 4.425 1.00 96.50 87 LEU A CA 1
ATOM 716 C C . LEU A 1 87 ? 4.961 -6.118 4.320 1.00 96.50 87 LEU A C 1
ATOM 718 O O . LEU A 1 87 ? 5.542 -7.181 4.082 1.00 96.50 87 LEU A O 1
ATOM 722 N N . THR A 1 88 ? 5.609 -4.964 4.498 1.00 92.12 88 THR A N 1
ATOM 723 C CA . THR A 1 88 ? 7.062 -4.769 4.437 1.00 92.12 88 THR A CA 1
ATOM 724 C C . THR A 1 88 ? 7.610 -4.277 5.781 1.00 92.12 88 THR A C 1
ATOM 726 O O . THR A 1 88 ? 6.880 -4.125 6.759 1.00 92.12 88 THR A O 1
ATOM 729 N N . HIS A 1 89 ? 8.913 -3.999 5.834 1.00 87.44 89 HIS A N 1
ATOM 730 C CA . HIS A 1 89 ? 9.561 -3.403 7.003 1.00 87.44 89 HIS A CA 1
ATOM 731 C C . HIS A 1 89 ? 9.312 -1.894 7.160 1.00 87.44 89 HIS A C 1
ATOM 733 O O . HIS A 1 89 ? 9.860 -1.299 8.082 1.00 87.44 89 HIS A O 1
ATOM 739 N N . ASP A 1 90 ? 8.506 -1.257 6.308 1.00 83.44 90 ASP A N 1
ATOM 740 C CA . ASP A 1 90 ? 8.343 0.204 6.284 1.00 83.44 90 ASP A CA 1
ATOM 741 C C . ASP A 1 90 ? 7.951 0.788 7.661 1.00 83.44 90 ASP A C 1
ATOM 743 O O . ASP A 1 90 ? 8.504 1.787 8.122 1.00 83.44 90 ASP A O 1
ATOM 747 N N . ARG A 1 91 ? 7.095 0.084 8.416 1.00 83.75 91 ARG A N 1
ATOM 748 C CA . ARG A 1 91 ? 6.672 0.499 9.770 1.00 83.75 91 ARG A CA 1
ATOM 749 C C . ARG A 1 91 ? 7.733 0.333 10.859 1.00 83.75 91 ARG A C 1
ATOM 751 O O . ARG A 1 91 ? 7.512 0.756 11.994 1.00 83.75 91 ARG A O 1
ATOM 758 N N . LEU A 1 92 ? 8.883 -0.259 10.553 1.00 81.00 92 LEU A N 1
ATOM 759 C CA . LEU A 1 92 ? 10.001 -0.390 11.492 1.00 81.00 92 LEU A CA 1
ATOM 760 C C . LEU A 1 92 ? 10.873 0.876 11.525 1.00 81.00 92 LEU A C 1
ATOM 762 O O . LEU A 1 92 ? 11.594 1.080 12.500 1.00 81.00 92 LEU A O 1
ATOM 766 N N . TYR A 1 93 ? 10.731 1.768 10.536 1.00 75.00 93 TYR A N 1
ATOM 767 C CA . TYR A 1 93 ? 11.518 3.002 10.382 1.00 75.00 93 TYR A CA 1
ATOM 768 C C . TYR A 1 93 ? 10.781 4.284 10.829 1.00 75.00 93 TYR A C 1
ATOM 770 O O . TYR A 1 93 ? 11.165 5.402 10.490 1.00 75.00 93 TYR A O 1
ATOM 778 N N . ILE A 1 94 ? 9.730 4.142 11.640 1.00 66.12 94 ILE A N 1
ATOM 779 C CA . ILE A 1 94 ? 8.773 5.201 12.020 1.00 66.12 94 ILE A CA 1
ATOM 780 C C . ILE A 1 94 ? 9.323 6.364 12.875 1.00 66.12 94 ILE A C 1
ATOM 782 O O . ILE A 1 94 ? 8.599 7.331 13.105 1.00 66.12 94 ILE A O 1
ATOM 786 N N . ASN A 1 95 ? 10.580 6.318 13.334 1.00 57.34 95 ASN A N 1
ATOM 787 C CA . ASN A 1 95 ? 11.157 7.302 14.269 1.00 57.34 95 ASN A CA 1
ATOM 788 C C . ASN A 1 95 ? 12.258 8.198 13.669 1.00 57.34 95 ASN A C 1
ATOM 790 O O . ASN A 1 95 ? 13.193 8.592 14.362 1.00 57.34 95 ASN A O 1
ATOM 794 N N . GLY A 1 96 ? 12.141 8.562 12.388 1.00 48.91 96 GLY A N 1
ATOM 795 C CA . GLY A 1 96 ? 12.972 9.625 11.803 1.00 48.91 96 GLY A CA 1
ATOM 796 C C . GLY A 1 96 ? 14.469 9.299 11.719 1.00 48.91 96 GLY A C 1
ATOM 797 O O . GLY A 1 96 ? 15.291 10.211 11.692 1.00 48.91 96 GLY A O 1
ATOM 798 N N . GLY A 1 97 ? 14.830 8.014 11.680 1.00 51.22 97 GLY A N 1
ATOM 799 C CA . GLY A 1 97 ? 16.208 7.547 11.540 1.00 51.22 97 GLY A CA 1
ATOM 800 C C . GLY A 1 97 ? 16.306 6.026 11.400 1.00 51.22 97 GLY A C 1
ATOM 801 O O . GLY A 1 97 ? 15.326 5.308 11.589 1.00 51.22 97 GLY A O 1
ATOM 802 N N . SER A 1 98 ? 17.514 5.532 11.119 1.00 50.19 98 SER A N 1
ATOM 803 C CA . SER A 1 98 ? 17.892 4.112 10.978 1.00 50.19 98 SER A CA 1
ATOM 804 C C . SER A 1 98 ? 17.772 3.274 12.266 1.00 50.19 98 SER A C 1
ATOM 806 O O . SER A 1 98 ? 18.284 2.158 12.331 1.00 50.19 98 SER A O 1
ATOM 808 N N . ASN A 1 99 ? 17.133 3.800 13.314 1.00 51.69 99 ASN A N 1
ATOM 809 C CA . ASN A 1 99 ? 17.058 3.160 14.621 1.00 51.69 99 ASN A CA 1
ATOM 810 C C . ASN A 1 99 ? 15.790 2.313 14.729 1.00 51.69 99 ASN A C 1
ATOM 812 O O . ASN A 1 99 ? 14.706 2.802 15.048 1.00 51.69 99 ASN A O 1
ATOM 816 N N . PHE A 1 100 ? 15.971 1.018 14.495 1.00 59.19 100 PHE A N 1
ATOM 817 C CA . PHE A 1 100 ? 14.989 -0.023 14.756 1.00 59.19 100 PHE A CA 1
ATOM 818 C C . PHE A 1 100 ? 14.634 -0.050 16.249 1.00 59.19 100 PHE A C 1
ATOM 820 O O . PHE A 1 100 ? 15.426 -0.485 17.085 1.00 59.19 100 PHE A O 1
ATOM 827 N N . LEU A 1 101 ? 13.431 0.386 16.610 1.00 56.78 101 LEU A N 1
ATOM 828 C CA . LEU A 1 101 ? 12.926 0.231 17.974 1.00 56.78 101 LEU A CA 1
ATOM 829 C C . LEU A 1 101 ? 12.002 -0.981 18.032 1.00 56.78 101 LEU A C 1
ATOM 831 O O . LEU A 1 101 ? 10.781 -0.857 18.004 1.00 56.78 101 LEU A O 1
ATOM 835 N N . PHE A 1 102 ? 12.613 -2.163 18.138 1.00 58.47 102 PHE A N 1
ATOM 836 C CA . PHE A 1 102 ? 11.937 -3.467 18.132 1.00 58.47 102 PHE A CA 1
ATOM 837 C C . PHE A 1 102 ? 10.825 -3.629 19.186 1.00 58.47 102 PHE A C 1
ATOM 839 O O . PHE A 1 102 ? 10.000 -4.522 19.040 1.00 58.47 102 PHE A O 1
ATOM 846 N N . GLY A 1 103 ? 10.782 -2.799 20.236 1.00 57.62 103 GLY A N 1
ATOM 847 C CA . GLY A 1 103 ? 9.765 -2.874 21.295 1.00 57.62 103 GLY A CA 1
ATOM 848 C C . GLY A 1 103 ? 8.847 -1.656 21.427 1.00 57.62 103 GLY A C 1
ATOM 849 O O . GLY A 1 103 ? 7.817 -1.755 22.082 1.00 57.62 103 GLY A O 1
ATOM 850 N N . ALA A 1 104 ? 9.176 -0.510 20.819 1.00 58.66 104 ALA A N 1
ATOM 851 C CA . ALA A 1 104 ? 8.484 0.756 21.111 1.00 58.66 104 ALA A CA 1
ATOM 852 C C . ALA A 1 104 ? 7.127 0.912 20.401 1.00 58.66 104 ALA A C 1
ATOM 854 O O . ALA A 1 104 ? 6.439 1.911 20.591 1.00 58.66 104 ALA A O 1
ATOM 855 N N . ASN A 1 105 ? 6.754 -0.056 19.566 1.00 75.06 105 ASN A N 1
ATOM 856 C CA . ASN A 1 105 ? 5.565 -0.004 18.723 1.00 75.06 105 ASN A CA 1
ATOM 857 C C . ASN A 1 105 ? 4.795 -1.328 18.656 1.00 75.06 105 ASN A C 1
ATOM 859 O O . ASN A 1 105 ? 3.952 -1.479 17.775 1.00 75.06 105 ASN A O 1
ATOM 863 N N . THR A 1 106 ? 5.085 -2.286 19.543 1.00 85.38 106 THR A N 1
ATOM 864 C CA . THR A 1 106 ? 4.322 -3.539 19.624 1.00 85.38 106 THR A CA 1
ATOM 865 C C . THR A 1 106 ? 2.867 -3.224 19.952 1.00 85.38 106 THR A C 1
ATOM 867 O O . THR A 1 106 ? 2.588 -2.505 20.911 1.00 85.38 106 THR A O 1
ATOM 870 N N . TYR A 1 107 ? 1.957 -3.743 19.134 1.00 91.25 107 TYR A N 1
ATOM 871 C CA . TYR A 1 107 ? 0.525 -3.506 19.259 1.00 91.25 107 TYR A CA 1
ATOM 872 C C . TYR A 1 107 ? -0.215 -4.779 19.660 1.00 91.25 107 TYR A C 1
ATOM 874 O O . TYR A 1 107 ? -0.886 -4.784 20.687 1.00 91.25 107 TYR A O 1
ATOM 882 N N . ASP A 1 108 ? -0.059 -5.847 18.877 1.00 93.44 108 ASP A N 1
ATOM 883 C CA . ASP A 1 108 ? -0.734 -7.129 19.092 1.00 93.44 108 ASP A CA 1
ATOM 884 C C . ASP A 1 108 ? -0.013 -8.250 18.314 1.00 93.44 108 ASP A C 1
ATOM 886 O O . ASP A 1 108 ? 1.089 -8.042 17.800 1.00 93.44 108 ASP A O 1
ATOM 890 N N . ASN A 1 109 ? -0.625 -9.426 18.195 1.00 94.38 109 ASN A N 1
ATOM 891 C CA . ASN A 1 109 ? -0.193 -10.513 17.328 1.00 94.38 109 ASN A CA 1
ATOM 892 C C . ASN A 1 109 ? -1.358 -11.112 16.523 1.00 94.38 109 ASN A C 1
ATOM 894 O O . ASN A 1 109 ? -2.521 -11.038 16.910 1.00 94.38 109 ASN A O 1
ATOM 898 N N . VAL A 1 110 ? -1.028 -11.745 15.397 1.00 95.12 110 VAL A N 1
ATOM 899 C CA . VAL A 1 110 ? -1.948 -12.619 14.662 1.00 95.12 110 VAL A CA 1
ATOM 900 C C . VAL A 1 110 ? -1.199 -13.862 14.190 1.00 95.12 110 VAL A C 1
ATOM 902 O O . VAL A 1 110 ? -0.339 -13.814 13.308 1.00 95.12 110 VAL A O 1
ATOM 905 N N . GLY A 1 111 ? -1.491 -14.996 14.827 1.00 95.56 111 GLY A N 1
ATOM 906 C CA . GLY A 1 111 ? -0.722 -16.222 14.627 1.00 95.56 111 GLY A CA 1
ATOM 907 C C . GLY A 1 111 ? 0.732 -16.032 15.068 1.00 95.56 111 GLY A C 1
ATOM 908 O O . GLY A 1 111 ? 0.996 -15.756 16.233 1.00 95.56 111 GLY A O 1
ATOM 909 N N . TYR A 1 112 ? 1.673 -16.178 14.134 1.00 95.69 112 TYR A N 1
ATOM 910 C CA . TYR A 1 112 ? 3.109 -15.957 14.370 1.00 95.69 112 TYR A CA 1
ATOM 911 C C . TYR A 1 112 ? 3.587 -14.542 14.004 1.00 95.69 112 TYR A C 1
ATOM 913 O O . TYR A 1 112 ? 4.793 -14.288 13.985 1.00 95.69 112 TYR A O 1
ATOM 921 N N . LEU A 1 113 ? 2.672 -13.640 13.641 1.00 96.38 113 LEU A N 1
ATOM 922 C CA . LEU A 1 113 ? 3.003 -12.291 13.198 1.00 96.38 113 LEU A CA 1
ATOM 923 C C . LEU A 1 113 ? 2.904 -11.315 14.365 1.00 96.38 113 LEU A C 1
ATOM 925 O O . LEU A 1 113 ? 1.848 -11.203 14.984 1.00 96.38 113 LEU A O 1
ATOM 929 N N . ASP A 1 114 ? 3.977 -10.564 14.603 1.00 94.44 114 ASP A N 1
ATOM 930 C CA . ASP A 1 114 ? 3.969 -9.447 15.544 1.00 94.44 114 ASP A CA 1
ATOM 931 C C . ASP A 1 114 ? 3.449 -8.208 14.825 1.00 94.44 114 ASP A C 1
ATOM 933 O O . ASP A 1 114 ? 4.077 -7.720 13.875 1.00 94.44 114 ASP A O 1
ATOM 937 N N . LEU A 1 115 ? 2.315 -7.691 15.290 1.00 94.25 115 LEU A N 1
ATOM 938 C CA . LEU A 1 115 ? 1.739 -6.460 14.782 1.00 94.25 115 LEU A CA 1
ATOM 939 C C . LEU A 1 115 ? 2.365 -5.261 15.476 1.00 94.25 115 LEU A C 1
ATOM 941 O O . LEU A 1 115 ? 2.506 -5.200 16.702 1.00 94.25 115 LEU A O 1
ATOM 945 N N . ILE A 1 116 ? 2.682 -4.266 14.661 1.00 92.06 116 ILE A N 1
ATOM 946 C CA . ILE A 1 116 ? 3.149 -2.970 15.121 1.00 92.06 116 ILE A CA 1
ATOM 947 C C . ILE A 1 116 ? 2.237 -1.860 14.686 1.00 92.06 116 ILE A C 1
ATOM 949 O O . ILE A 1 116 ? 1.700 -1.905 13.588 1.00 92.06 116 ILE A O 1
ATOM 953 N N . LYS A 1 117 ? 2.111 -0.843 15.532 1.00 90.56 117 LYS A N 1
ATOM 954 C CA . LYS A 1 117 ? 1.299 0.340 15.265 1.00 90.56 117 LYS A CA 1
ATOM 955 C C . LYS A 1 117 ? 2.182 1.572 15.114 1.00 90.56 117 LYS A C 1
ATOM 957 O O . LYS A 1 117 ? 3.065 1.809 15.935 1.00 90.56 117 LYS A O 1
ATOM 962 N N . SER A 1 118 ? 1.915 2.391 14.099 1.00 85.31 118 SER A N 1
ATOM 963 C CA . SER A 1 118 ? 2.479 3.741 14.036 1.00 85.31 118 SER A CA 1
ATOM 964 C C . SER A 1 118 ? 1.840 4.638 15.107 1.00 85.31 118 SER A C 1
ATOM 966 O O . SER A 1 118 ? 0.611 4.740 15.152 1.00 85.31 118 SER A O 1
ATOM 968 N N . PRO A 1 119 ? 2.633 5.312 15.959 1.00 80.31 119 PRO A N 1
ATOM 969 C CA . PRO A 1 119 ? 2.139 6.405 16.786 1.00 80.31 119 PRO A CA 1
ATOM 970 C C . PRO A 1 119 ? 1.472 7.490 15.935 1.00 80.31 119 PRO A C 1
ATOM 972 O O . PRO A 1 119 ? 1.850 7.708 14.781 1.00 80.31 119 PRO A O 1
ATOM 975 N N . SER A 1 120 ? 0.493 8.188 16.514 1.00 78.19 120 SER A N 1
ATOM 976 C CA . SER A 1 120 ? -0.147 9.331 15.852 1.00 78.19 120 SER A CA 1
ATOM 977 C C . SER A 1 120 ? 0.897 10.397 15.491 1.00 78.19 120 SER A C 1
ATOM 979 O O . SER A 1 120 ? 1.843 10.633 16.247 1.00 78.19 120 SER A O 1
ATOM 981 N N . GLY A 1 121 ? 0.771 10.999 14.306 1.00 74.31 121 GLY A N 1
ATOM 982 C CA . GLY A 1 121 ? 1.703 12.015 13.802 1.00 74.31 121 GLY A CA 1
ATOM 983 C C . GLY A 1 121 ? 3.059 11.501 13.293 1.00 74.31 121 GLY A C 1
ATOM 984 O O . GLY A 1 121 ? 3.870 12.305 12.833 1.00 74.31 121 GLY A O 1
ATOM 985 N N . THR A 1 122 ? 3.324 10.190 13.335 1.00 80.06 122 THR A N 1
ATOM 986 C CA . THR A 1 122 ? 4.514 9.590 12.708 1.00 80.06 122 THR A CA 1
ATOM 987 C C . THR A 1 122 ? 4.600 9.961 11.216 1.00 80.06 122 THR A C 1
ATOM 989 O O . THR A 1 122 ? 3.605 9.826 10.504 1.00 80.06 122 THR A O 1
ATOM 992 N N . PRO A 1 123 ? 5.771 10.382 10.698 1.00 81.00 123 PRO A N 1
ATOM 993 C CA . PRO A 1 123 ? 5.945 10.641 9.271 1.00 81.00 123 PRO A CA 1
ATOM 994 C C . PRO A 1 123 ? 5.628 9.420 8.395 1.00 81.00 123 PRO A C 1
ATOM 996 O O . PRO A 1 123 ? 5.877 8.279 8.784 1.00 81.00 123 PRO A O 1
ATOM 999 N N . TYR A 1 124 ? 5.125 9.669 7.184 1.00 81.06 124 TYR A N 1
ATOM 1000 C CA . TYR A 1 124 ? 4.873 8.647 6.161 1.00 81.06 124 TYR A CA 1
ATOM 1001 C C . TYR A 1 124 ? 3.935 7.504 6.596 1.00 81.06 124 TYR A C 1
ATOM 1003 O O . TYR A 1 124 ? 4.091 6.384 6.127 1.00 81.06 124 TYR A O 1
ATOM 1011 N N . GLN A 1 125 ? 2.943 7.731 7.468 1.00 88.25 125 GLN A N 1
ATOM 1012 C CA . GLN A 1 125 ? 1.881 6.735 7.732 1.00 88.25 125 GLN A CA 1
ATOM 1013 C C . GLN A 1 125 ? 1.142 6.291 6.467 1.00 88.25 125 GLN A C 1
ATOM 1015 O O . GLN A 1 125 ? 0.710 5.147 6.368 1.00 88.25 125 GLN A O 1
ATOM 1020 N N . MET A 1 126 ? 1.052 7.191 5.493 1.00 92.44 126 MET A N 1
ATOM 1021 C CA . MET A 1 126 ? 0.426 6.954 4.199 1.00 92.44 126 MET A CA 1
ATOM 1022 C C . MET A 1 126 ? 1.413 6.544 3.110 1.00 92.44 126 MET A C 1
ATOM 1024 O O . MET A 1 126 ? 1.124 6.765 1.938 1.00 92.44 126 MET A O 1
ATOM 1028 N N . SER A 1 127 ? 2.571 5.972 3.465 1.00 91.44 127 SER A N 1
ATOM 1029 C CA . SER A 1 127 ? 3.477 5.405 2.462 1.00 91.44 127 SER A CA 1
ATOM 1030 C C . SER A 1 127 ? 2.704 4.444 1.551 1.00 91.44 127 SER A C 1
ATOM 1032 O O . SER A 1 127 ? 1.823 3.714 2.015 1.00 91.44 127 SER A O 1
ATOM 1034 N N . LEU A 1 128 ? 3.000 4.436 0.256 1.00 93.44 128 LEU A N 1
ATOM 1035 C CA . LEU A 1 128 ? 2.260 3.595 -0.691 1.00 93.44 128 LEU A CA 1
ATOM 1036 C C . LEU A 1 128 ? 2.844 2.186 -0.837 1.00 93.44 128 LEU A C 1
ATOM 1038 O O . LEU A 1 128 ? 2.356 1.418 -1.664 1.00 93.44 128 LEU A O 1
ATOM 1042 N N . TRP A 1 129 ? 3.830 1.835 0.001 1.00 92.75 129 TRP A N 1
ATOM 1043 C CA . TRP A 1 129 ? 4.405 0.493 0.090 1.00 92.75 129 TRP A CA 1
ATOM 1044 C C . TRP A 1 129 ? 3.324 -0.582 0.177 1.00 92.75 129 TRP A C 1
ATOM 1046 O O . TRP A 1 129 ? 2.259 -0.369 0.765 1.00 92.75 129 TRP A O 1
ATOM 1056 N N . ALA A 1 130 ? 3.629 -1.748 -0.406 1.00 96.00 130 ALA A N 1
ATOM 1057 C CA . ALA A 1 130 ? 2.688 -2.860 -0.477 1.00 96.00 130 ALA A CA 1
ATOM 1058 C C . ALA A 1 130 ? 2.040 -3.148 0.881 1.00 96.00 130 ALA A C 1
ATOM 1060 O O . ALA A 1 130 ? 2.710 -3.437 1.877 1.00 96.00 130 ALA A O 1
ATOM 1061 N N . GLY A 1 131 ? 0.715 -3.082 0.886 1.00 97.31 131 GLY A N 1
ATOM 1062 C CA . GLY A 1 131 ? -0.074 -3.120 2.101 1.00 97.31 131 GLY A CA 1
ATOM 1063 C C . GLY A 1 131 ? -1.475 -3.634 1.835 1.00 97.31 131 GLY A C 1
ATOM 1064 O O . GLY A 1 131 ? -1.970 -3.591 0.705 1.00 97.31 131 GLY A O 1
ATOM 1065 N N . ILE A 1 132 ? -2.108 -4.114 2.896 1.00 98.31 132 ILE A N 1
ATOM 1066 C CA . ILE A 1 132 ? -3.549 -4.340 2.927 1.00 98.31 132 ILE A CA 1
ATOM 1067 C C . ILE A 1 132 ? -4.185 -3.035 3.373 1.00 98.31 13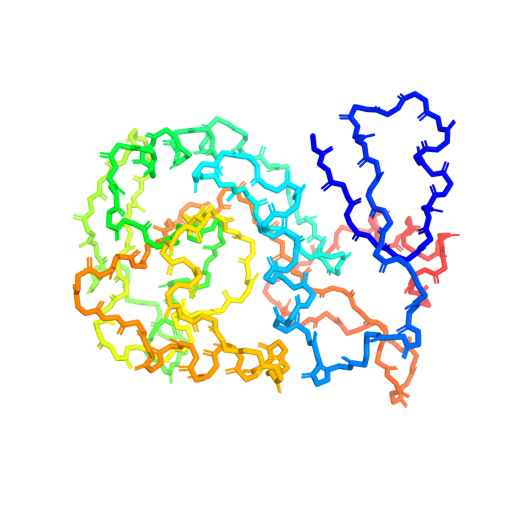2 ILE A C 1
ATOM 1069 O O . ILE A 1 132 ? -3.792 -2.475 4.393 1.00 98.31 132 ILE A O 1
ATOM 1073 N N . TRP A 1 133 ? -5.145 -2.552 2.604 1.00 98.25 133 TRP A N 1
ATOM 1074 C CA . TRP A 1 133 ? -5.810 -1.280 2.808 1.00 98.25 133 TRP A CA 1
ATOM 1075 C C . TRP A 1 133 ? -7.298 -1.493 2.996 1.00 98.25 133 TRP A C 1
ATOM 1077 O O . TRP A 1 133 ? -7.901 -2.335 2.331 1.00 98.25 133 TRP A O 1
ATOM 1087 N N . ASN A 1 134 ? -7.883 -0.655 3.842 1.00 98.31 134 ASN A N 1
ATOM 1088 C CA . ASN A 1 134 ? -9.321 -0.503 3.919 1.00 98.31 134 ASN A CA 1
ATOM 1089 C C . ASN A 1 134 ? -9.765 0.605 2.955 1.00 98.31 134 ASN A C 1
ATOM 1091 O O . ASN A 1 134 ? -9.316 1.748 3.061 1.00 98.31 134 ASN A O 1
ATOM 1095 N N . ARG A 1 135 ? -10.653 0.267 2.018 1.00 97.94 135 ARG A N 1
ATOM 1096 C CA . ARG A 1 135 ? -11.148 1.145 0.954 1.00 97.94 135 ARG A CA 1
ATOM 1097 C C . ARG A 1 135 ? -11.789 2.417 1.497 1.00 97.94 135 ARG A C 1
ATOM 1099 O O . ARG A 1 135 ? -11.410 3.510 1.082 1.00 97.94 135 ARG A O 1
ATOM 1106 N N . GLU A 1 136 ? -12.720 2.292 2.437 1.00 97.19 136 GLU A N 1
ATOM 1107 C CA . GLU A 1 136 ? -13.444 3.445 2.981 1.00 97.19 136 GLU A CA 1
ATOM 1108 C C . GLU A 1 136 ? -12.533 4.318 3.847 1.00 97.19 136 GLU A C 1
ATOM 1110 O O . GLU A 1 136 ? -12.556 5.546 3.743 1.00 97.19 136 GLU A O 1
ATOM 1115 N N . GLN A 1 137 ? -11.659 3.700 4.644 1.00 97.62 137 GLN A N 1
ATOM 1116 C CA . GLN A 1 137 ? -10.680 4.440 5.442 1.00 97.62 137 GLN A CA 1
ATOM 1117 C C . GLN A 1 137 ? -9.680 5.195 4.561 1.00 97.62 137 GLN A C 1
ATOM 1119 O O . GLN A 1 137 ? -9.359 6.348 4.850 1.00 97.62 137 GLN A O 1
ATOM 1124 N N . LEU A 1 138 ? -9.221 4.583 3.468 1.00 97.62 138 LEU A N 1
ATOM 1125 C CA . LEU A 1 138 ? -8.327 5.223 2.509 1.00 97.62 138 LEU A CA 1
ATOM 1126 C C . LEU A 1 138 ? -9.013 6.402 1.809 1.00 97.62 138 LEU A C 1
ATOM 1128 O O . LEU A 1 138 ? -8.427 7.477 1.696 1.00 97.62 138 LEU A O 1
ATOM 1132 N N . LYS A 1 139 ? -10.279 6.261 1.404 1.00 97.19 139 LYS A N 1
ATOM 1133 C CA . LYS A 1 139 ? -11.038 7.360 0.786 1.00 97.19 139 LYS A CA 1
ATOM 1134 C C . LYS A 1 139 ? -11.196 8.572 1.708 1.00 97.19 139 LYS A C 1
ATOM 1136 O O . LYS A 1 139 ? -11.183 9.693 1.209 1.00 97.19 139 LYS A O 1
ATOM 1141 N N . ARG A 1 140 ? -11.271 8.384 3.034 1.00 96.38 140 ARG A N 1
ATOM 1142 C CA . ARG A 1 140 ? -11.313 9.497 4.009 1.00 96.38 140 ARG A CA 1
ATOM 1143 C C . ARG A 1 140 ? -10.067 10.388 3.965 1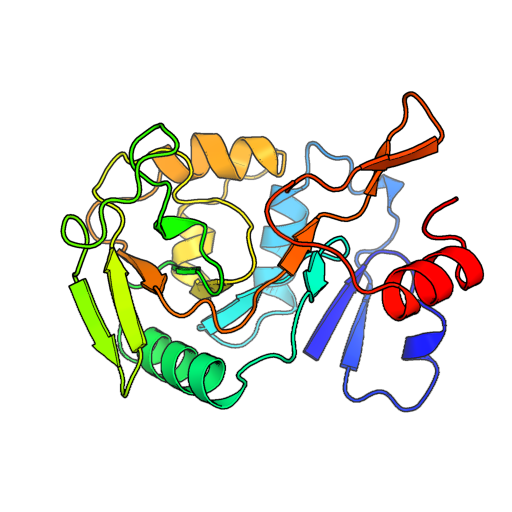.00 96.38 140 ARG A C 1
ATOM 1145 O O . ARG A 1 140 ? -10.157 11.557 4.332 1.00 96.38 140 ARG A O 1
ATOM 1152 N N . VAL A 1 141 ? -8.919 9.849 3.548 1.00 96.38 141 VAL A N 1
ATOM 1153 C CA . VAL A 1 141 ? -7.628 10.558 3.570 1.00 96.38 141 VAL A CA 1
ATOM 1154 C C . VAL A 1 141 ? -7.118 10.954 2.185 1.00 96.38 141 VAL A C 1
ATOM 1156 O O . VAL A 1 141 ? -6.092 11.631 2.104 1.00 96.38 141 VAL A O 1
ATOM 1159 N N . LEU A 1 142 ? -7.799 10.567 1.103 1.00 97.75 142 LEU A N 1
ATOM 1160 C CA . LEU A 1 142 ? -7.455 10.968 -0.263 1.00 97.75 142 LEU A CA 1
ATOM 1161 C C . LEU A 1 142 ? -8.119 12.297 -0.632 1.00 97.75 142 LEU A C 1
ATOM 1163 O O . LEU A 1 142 ? -9.296 12.516 -0.355 1.00 97.75 142 LEU A O 1
ATOM 1167 N N . VAL A 1 143 ? -7.371 13.168 -1.312 1.00 97.81 143 VAL A N 1
ATOM 1168 C CA . VAL A 1 143 ? -7.894 14.410 -1.890 1.00 97.81 143 VAL A CA 1
ATOM 1169 C C . VAL A 1 143 ? -7.568 14.436 -3.387 1.00 97.81 143 VAL A C 1
ATOM 1171 O O . VAL A 1 143 ? -6.420 14.187 -3.753 1.00 97.81 143 VAL A O 1
ATOM 1174 N N . PRO A 1 144 ? -8.549 14.716 -4.268 1.00 97.62 144 PRO A N 1
ATOM 1175 C CA . PRO A 1 144 ? -8.305 14.893 -5.699 1.00 97.62 144 PRO A CA 1
ATOM 1176 C C . PRO A 1 144 ? -7.218 15.935 -6.002 1.00 97.62 144 PRO A C 1
ATOM 1178 O O . PRO A 1 144 ? -7.097 16.936 -5.298 1.00 97.62 144 PRO A O 1
ATOM 1181 N N . GLY A 1 145 ? -6.466 15.735 -7.086 1.00 97.25 145 GLY A N 1
ATOM 1182 C CA . GLY A 1 145 ? -5.413 16.659 -7.524 1.00 97.25 145 GLY A CA 1
ATOM 1183 C C . GLY A 1 145 ? -4.070 16.524 -6.792 1.00 97.25 145 GLY A C 1
ATOM 1184 O O . GLY A 1 145 ? -3.203 17.380 -6.952 1.00 97.25 145 GLY A O 1
ATOM 1185 N N . GLU A 1 146 ? -3.884 15.467 -6.001 1.00 97.38 146 GLU A N 1
ATOM 1186 C CA . GLU A 1 146 ? -2.611 15.129 -5.351 1.00 97.38 146 GLU A CA 1
ATOM 1187 C C . GLU A 1 146 ? -1.763 14.133 -6.158 1.00 97.38 146 GLU A C 1
ATOM 1189 O O . GLU A 1 146 ? -2.284 13.171 -6.744 1.00 97.38 146 GLU A O 1
ATOM 1194 N N . THR A 1 147 ? -0.439 14.332 -6.127 1.00 97.31 147 THR A N 1
ATOM 1195 C CA . THR A 1 147 ? 0.545 13.334 -6.571 1.00 97.31 147 THR A CA 1
ATOM 1196 C C . THR A 1 147 ? 0.646 12.167 -5.581 1.00 97.31 147 THR A C 1
ATOM 1198 O O . THR A 1 147 ? 0.180 12.255 -4.446 1.00 97.31 147 THR A O 1
ATOM 1201 N N . ALA A 1 148 ? 1.305 11.072 -5.977 1.00 94.25 148 ALA A N 1
ATOM 1202 C CA . ALA A 1 148 ? 1.606 9.967 -5.060 1.00 94.25 148 ALA A CA 1
ATOM 1203 C C . ALA A 1 148 ? 2.371 10.452 -3.812 1.00 94.25 148 ALA A C 1
ATOM 1205 O O . ALA A 1 148 ? 2.013 10.102 -2.694 1.00 94.25 148 ALA A O 1
ATOM 1206 N N . GLN A 1 149 ? 3.366 11.327 -3.996 1.00 92.75 149 GLN A N 1
ATOM 1207 C CA . GLN A 1 149 ? 4.149 11.890 -2.896 1.00 92.75 149 GLN A CA 1
ATOM 1208 C C . GLN A 1 149 ? 3.311 12.810 -1.993 1.00 92.75 149 GLN A C 1
ATOM 1210 O O . GLN A 1 149 ? 3.461 12.779 -0.771 1.00 92.75 149 GLN A O 1
ATOM 1215 N N . ASP A 1 150 ? 2.408 13.605 -2.573 1.00 95.44 150 ASP A N 1
ATOM 1216 C CA . ASP A 1 150 ? 1.493 14.448 -1.796 1.00 95.44 150 ASP A CA 1
ATOM 1217 C C . ASP A 1 150 ? 0.576 13.602 -0.911 1.00 95.44 150 ASP A C 1
ATOM 1219 O O . ASP A 1 150 ? 0.336 13.979 0.232 1.00 95.44 150 ASP A O 1
ATOM 1223 N N . ILE A 1 151 ? 0.117 12.437 -1.380 1.00 95.19 151 ILE A N 1
ATOM 1224 C CA . ILE A 1 151 ? -0.668 11.507 -0.555 1.00 95.19 151 ILE A CA 1
ATOM 1225 C C . ILE A 1 151 ? 0.161 10.998 0.624 1.00 95.19 151 ILE A C 1
ATOM 1227 O O . ILE A 1 151 ? -0.327 11.008 1.754 1.00 95.19 151 ILE A O 1
ATOM 1231 N N . GLU A 1 152 ? 1.415 10.597 0.405 1.00 92.38 152 GLU A N 1
ATOM 1232 C CA . GLU A 1 152 ? 2.264 10.103 1.495 1.00 92.38 152 GLU A CA 1
ATOM 1233 C C . GLU A 1 152 ? 2.486 11.177 2.575 1.00 92.38 152 GLU A C 1
ATOM 1235 O O . GLU A 1 152 ? 2.451 10.879 3.772 1.00 92.38 152 GLU A O 1
ATOM 1240 N N . ILE A 1 153 ? 2.667 12.440 2.172 1.00 91.62 153 ILE A N 1
ATOM 1241 C CA . ILE A 1 153 ? 2.958 13.561 3.079 1.00 91.62 153 ILE A CA 1
ATOM 1242 C C . ILE A 1 153 ? 1.679 14.141 3.699 1.00 91.62 153 ILE A C 1
ATOM 1244 O O . ILE A 1 153 ? 1.559 14.229 4.923 1.00 91.62 153 ILE A O 1
ATOM 1248 N N . ASN A 1 154 ? 0.725 14.568 2.872 1.00 94.56 154 ASN A N 1
ATOM 1249 C CA . ASN A 1 154 ? -0.501 15.238 3.309 1.00 94.56 154 ASN A CA 1
ATOM 1250 C C . ASN A 1 154 ? -1.530 14.241 3.833 1.00 94.56 154 ASN A C 1
ATOM 1252 O O . ASN A 1 154 ? -2.189 14.532 4.828 1.00 94.56 154 ASN A O 1
ATOM 1256 N N . GLY A 1 155 ? -1.627 13.052 3.234 1.00 93.56 155 GLY A N 1
ATOM 1257 C CA . GLY A 1 155 ? -2.480 11.979 3.736 1.00 93.56 155 GLY A CA 1
ATOM 1258 C C . GLY A 1 155 ? -2.095 11.574 5.155 1.00 93.56 155 GLY A C 1
ATOM 1259 O O . GLY A 1 155 ? -2.978 11.439 5.991 1.00 93.56 155 GLY A O 1
ATOM 1260 N N . THR A 1 156 ? -0.795 11.497 5.470 1.00 91.88 156 THR A N 1
ATOM 1261 C CA . THR A 1 156 ? -0.314 11.235 6.843 1.00 91.88 156 THR A CA 1
ATOM 1262 C C . THR A 1 156 ? -0.866 12.250 7.850 1.00 91.88 156 THR A C 1
ATOM 1264 O O . THR A 1 156 ? -1.220 11.879 8.962 1.00 91.88 156 THR A O 1
ATOM 1267 N N . ARG A 1 157 ? -1.000 13.526 7.464 1.00 92.50 157 ARG A N 1
ATOM 1268 C CA . ARG A 1 157 ? -1.580 14.575 8.325 1.00 92.50 157 ARG A CA 1
ATOM 1269 C C . ARG A 1 157 ? -3.101 14.470 8.465 1.00 92.50 157 ARG A C 1
ATOM 1271 O O . ARG A 1 157 ? -3.663 15.097 9.356 1.00 92.50 157 ARG A O 1
ATOM 1278 N N . ARG A 1 158 ? -3.758 13.743 7.558 1.00 94.94 158 ARG A N 1
ATOM 1279 C CA . ARG A 1 158 ? -5.207 13.507 7.549 1.00 94.94 158 ARG A CA 1
ATOM 1280 C C . ARG A 1 158 ? -5.598 12.204 8.240 1.00 94.94 158 ARG A C 1
ATOM 1282 O O . ARG A 1 158 ? -6.786 12.019 8.481 1.00 94.94 158 ARG A O 1
ATOM 1289 N N . VAL A 1 159 ? -4.637 11.334 8.564 1.00 93.94 159 VAL A N 1
ATOM 1290 C CA . VAL A 1 159 ? -4.903 10.159 9.398 1.00 93.94 159 VAL A CA 1
ATOM 1291 C C . VAL A 1 159 ? -5.332 10.638 10.780 1.00 93.94 159 VAL A C 1
ATOM 1293 O O . VAL A 1 159 ? -4.624 11.402 11.437 1.00 93.94 159 VAL A O 1
ATOM 1296 N N . THR A 1 160 ? -6.517 10.214 11.198 1.00 91.19 160 THR A N 1
ATOM 1297 C CA . THR A 1 160 ? -7.104 10.579 12.487 1.00 91.19 160 THR A CA 1
ATOM 1298 C C . THR A 1 160 ? -6.803 9.524 13.551 1.00 91.19 160 THR A C 1
ATOM 1300 O O . THR A 1 160 ? -6.496 8.377 13.235 1.00 91.19 160 THR A O 1
ATOM 1303 N N . ASP A 1 161 ? -6.911 9.885 14.832 1.00 87.88 161 ASP A N 1
ATOM 1304 C CA . ASP A 1 161 ? -6.569 8.982 15.945 1.00 87.88 161 ASP A CA 1
ATOM 1305 C C . ASP A 1 161 ? -7.445 7.713 16.016 1.00 87.88 161 ASP A C 1
ATOM 1307 O O . ASP A 1 161 ? -7.041 6.717 16.625 1.00 87.88 161 ASP A O 1
ATOM 1311 N N . ASP A 1 162 ? -8.630 7.719 15.390 1.00 92.44 162 ASP A N 1
ATOM 1312 C CA . ASP A 1 162 ? -9.481 6.533 15.247 1.00 92.44 162 ASP A CA 1
ATOM 1313 C C . ASP A 1 162 ? -8.958 5.536 14.204 1.00 92.44 162 ASP A C 1
ATOM 1315 O O . ASP A 1 162 ? -9.331 4.366 14.271 1.00 92.44 162 ASP A O 1
ATOM 1319 N N . GLN A 1 163 ? -8.083 5.948 13.282 1.00 94.81 163 GLN A N 1
ATOM 1320 C CA . GLN A 1 163 ? -7.535 5.092 12.229 1.00 94.81 163 GLN A CA 1
ATOM 1321 C C . GLN A 1 163 ? -6.245 4.393 12.678 1.00 94.81 163 GLN A C 1
ATOM 1323 O O . GLN A 1 163 ? -5.294 5.008 13.161 1.00 94.81 163 GLN A O 1
ATOM 1328 N N . LEU A 1 164 ? -6.183 3.075 12.488 1.00 94.75 164 LEU A N 1
ATOM 1329 C CA . LEU A 1 164 ? -5.000 2.273 12.783 1.00 94.75 164 LEU A CA 1
ATOM 1330 C C . LEU A 1 164 ? -4.162 2.069 11.524 1.00 94.75 164 LEU A C 1
ATOM 1332 O O . LEU A 1 164 ? -4.620 1.481 10.543 1.00 94.75 164 LEU A O 1
ATOM 1336 N N . VAL A 1 165 ? -2.907 2.506 11.595 1.00 94.56 165 VAL A N 1
ATOM 1337 C CA . VAL A 1 165 ? -1.863 2.169 10.625 1.00 94.56 165 VAL A CA 1
ATOM 1338 C C . VAL A 1 165 ? -0.934 1.162 11.278 1.00 94.56 165 VAL A C 1
ATOM 1340 O O . VAL A 1 165 ? -0.231 1.472 12.248 1.00 94.56 165 VAL A O 1
ATOM 1343 N N . LEU A 1 166 ? -0.987 -0.061 10.765 1.00 94.94 166 LEU A N 1
ATOM 1344 C CA . LEU A 1 166 ? -0.274 -1.211 11.286 1.00 94.94 166 LEU A CA 1
ATOM 1345 C C . LEU A 1 166 ? 0.803 -1.681 10.306 1.00 94.94 166 LEU A C 1
ATOM 1347 O O . LEU A 1 166 ? 0.820 -1.311 9.136 1.00 94.94 166 LEU A O 1
ATOM 1351 N N . GLY A 1 167 ? 1.689 -2.541 10.784 1.00 93.81 167 GLY A N 1
ATOM 1352 C CA . GLY A 1 167 ? 2.601 -3.337 9.971 1.00 93.81 167 GLY A CA 1
ATOM 1353 C C . GLY A 1 167 ? 3.007 -4.598 10.717 1.00 93.81 167 GLY A C 1
ATOM 1354 O O . GLY A 1 167 ? 2.496 -4.874 11.804 1.00 93.81 167 GLY A O 1
ATOM 1355 N N . THR A 1 168 ? 3.954 -5.344 10.161 1.00 93.81 168 THR A N 1
ATOM 1356 C CA . THR A 1 168 ? 4.473 -6.571 10.776 1.00 93.81 168 THR A CA 1
ATOM 1357 C C . THR A 1 168 ? 5.998 -6.604 10.770 1.00 93.81 168 THR A C 1
ATOM 1359 O O . THR A 1 168 ? 6.647 -6.138 9.834 1.00 93.81 168 THR A O 1
ATOM 1362 N N . ARG A 1 169 ? 6.587 -7.190 11.819 1.00 91.06 169 ARG A N 1
ATOM 1363 C CA . ARG A 1 169 ? 8.040 -7.428 11.904 1.00 91.06 169 ARG A CA 1
ATOM 1364 C C . ARG A 1 169 ? 8.537 -8.448 10.884 1.00 91.06 169 ARG A C 1
ATOM 1366 O O . ARG A 1 169 ? 9.715 -8.452 10.554 1.00 91.06 169 ARG A O 1
ATOM 1373 N N . GLN A 1 170 ? 7.653 -9.320 10.411 1.00 93.62 170 GLN A N 1
ATOM 1374 C CA . GLN A 1 170 ? 7.998 -10.473 9.592 1.00 93.62 170 GLN A CA 1
ATOM 1375 C C . GLN A 1 170 ? 8.074 -10.141 8.090 1.00 93.62 170 GLN A C 1
ATOM 1377 O O . GLN A 1 170 ? 8.644 -10.936 7.343 1.00 93.62 170 GLN A O 1
ATOM 1382 N N . ALA A 1 171 ? 7.532 -8.994 7.649 1.00 93.25 171 ALA A N 1
ATOM 1383 C CA . ALA A 1 171 ? 7.502 -8.516 6.256 1.00 93.25 171 ALA A CA 1
ATOM 1384 C C . ALA A 1 171 ? 7.139 -9.598 5.213 1.00 93.25 171 ALA A C 1
ATOM 1386 O O . ALA A 1 171 ? 7.966 -9.948 4.360 1.00 93.25 171 ALA A O 1
ATOM 1387 N N . PRO A 1 172 ? 5.925 -10.171 5.265 1.00 96.88 172 PRO A N 1
ATOM 1388 C CA . PRO A 1 172 ? 5.544 -11.327 4.452 1.00 96.88 172 PRO A CA 1
ATOM 1389 C C . PRO A 1 172 ? 5.573 -11.071 2.937 1.00 96.88 172 PRO A C 1
ATOM 1391 O O . PRO A 1 172 ? 5.623 -12.026 2.163 1.00 96.88 172 PRO A O 1
ATOM 1394 N N . LEU A 1 173 ? 5.590 -9.805 2.508 1.00 96.00 173 LEU A N 1
ATOM 1395 C CA . LEU A 1 173 ? 5.721 -9.392 1.113 1.00 96.00 173 LEU A CA 1
ATOM 1396 C C . LEU A 1 173 ? 6.894 -8.410 0.988 1.00 96.00 173 LEU A C 1
ATOM 1398 O O . LEU A 1 173 ? 6.712 -7.208 0.836 1.00 96.00 173 LEU A O 1
ATOM 1402 N N . LEU A 1 174 ? 8.119 -8.924 1.098 1.00 91.56 174 LEU A N 1
ATOM 1403 C CA . LEU A 1 174 ? 9.322 -8.098 1.005 1.00 91.56 174 LEU A CA 1
ATOM 1404 C C . LEU A 1 174 ? 9.647 -7.777 -0.459 1.00 91.56 174 LEU A C 1
ATOM 1406 O O . LEU A 1 174 ? 9.939 -8.675 -1.254 1.00 91.56 174 LEU A O 1
ATOM 1410 N N . HIS A 1 175 ? 9.635 -6.489 -0.783 1.00 91.31 175 HIS A N 1
ATOM 1411 C CA . HIS A 1 175 ? 9.965 -5.958 -2.100 1.00 91.31 175 HIS A CA 1
ATOM 1412 C C . HIS A 1 175 ? 10.811 -4.692 -1.987 1.00 91.31 175 HIS A C 1
ATOM 1414 O O . HIS A 1 175 ? 11.028 -4.192 -0.884 1.00 91.31 175 HIS A O 1
ATOM 1420 N N . GLY A 1 176 ? 11.275 -4.185 -3.122 1.00 86.44 176 GLY A N 1
ATOM 1421 C CA . GLY A 1 176 ? 11.789 -2.829 -3.255 1.00 86.44 176 GLY A CA 1
ATOM 1422 C C . GLY A 1 176 ? 11.409 -2.239 -4.607 1.00 86.44 176 GLY A C 1
ATOM 1423 O O . GLY A 1 176 ? 11.023 -2.964 -5.526 1.00 86.44 176 GLY A O 1
ATOM 1424 N N . ASN A 1 177 ? 11.520 -0.918 -4.732 1.00 85.06 177 ASN A N 1
ATOM 1425 C CA . ASN A 1 177 ? 11.269 -0.235 -5.996 1.00 85.06 177 ASN A CA 1
ATOM 1426 C C . ASN A 1 177 ? 12.399 -0.507 -6.997 1.00 85.06 177 ASN A C 1
ATOM 1428 O O . ASN A 1 177 ? 13.576 -0.337 -6.665 1.00 85.06 177 ASN A O 1
ATOM 1432 N N . ILE A 1 178 ? 12.031 -0.838 -8.232 1.00 80.56 178 ILE A N 1
ATOM 1433 C CA . ILE A 1 178 ? 12.932 -0.905 -9.380 1.00 80.56 178 ILE A CA 1
ATOM 1434 C C . ILE A 1 178 ? 12.435 0.065 -10.442 1.00 80.56 178 ILE A C 1
ATOM 1436 O O . ILE A 1 178 ? 11.342 -0.077 -10.983 1.00 80.56 178 ILE A O 1
ATOM 1440 N N . TYR A 1 179 ? 13.270 1.049 -10.763 1.00 75.31 179 TYR A N 1
ATOM 1441 C CA . TYR A 1 179 ? 13.006 2.010 -11.825 1.00 75.31 179 TYR A CA 1
ATOM 1442 C C . TYR A 1 179 ? 14.309 2.458 -12.488 1.00 75.31 179 TYR A C 1
ATOM 1444 O O . TYR A 1 179 ? 15.377 2.482 -11.872 1.00 75.31 179 TYR A O 1
ATOM 1452 N N . GLN A 1 180 ? 14.222 2.854 -13.757 1.00 66.62 180 GLN A N 1
ATOM 1453 C CA . GLN A 1 180 ? 15.346 3.465 -14.463 1.00 66.62 180 GLN A CA 1
ATOM 1454 C C . GLN A 1 180 ? 15.509 4.923 -14.025 1.00 66.62 180 GLN A C 1
ATOM 1456 O O . GLN A 1 180 ? 14.569 5.723 -14.098 1.00 66.62 180 GLN A O 1
ATOM 1461 N N . SER A 1 181 ? 16.709 5.296 -13.576 1.00 61.50 181 SER A N 1
ATOM 1462 C CA . SER A 1 181 ? 17.012 6.702 -13.318 1.00 61.50 181 SER A CA 1
ATOM 1463 C C . SER A 1 181 ? 17.131 7.471 -14.625 1.00 61.50 181 SER A C 1
ATOM 1465 O O . SER A 1 181 ? 17.921 7.120 -15.502 1.00 61.50 181 SER A O 1
ATOM 1467 N N . ARG A 1 182 ? 16.421 8.601 -14.706 1.00 54.66 182 ARG A N 1
ATOM 1468 C CA . ARG A 1 182 ? 16.529 9.548 -15.826 1.00 54.66 182 ARG A CA 1
ATOM 1469 C C . ARG A 1 182 ? 17.938 10.105 -16.020 1.00 54.66 182 ARG A C 1
ATOM 1471 O O . ARG A 1 182 ? 18.232 10.592 -17.103 1.00 54.66 182 ARG A O 1
ATOM 1478 N N . ASN A 1 183 ? 18.778 10.073 -14.985 1.00 53.09 183 ASN A N 1
ATOM 1479 C CA . ASN A 1 183 ? 20.065 10.752 -15.031 1.00 53.09 183 ASN A CA 1
ATOM 1480 C C . ASN A 1 183 ? 21.165 9.912 -15.683 1.00 53.09 183 ASN A C 1
ATOM 1482 O O . ASN A 1 183 ? 22.059 10.524 -16.244 1.00 53.09 183 ASN A O 1
ATOM 1486 N N . ASN A 1 184 ? 21.095 8.572 -15.664 1.00 55.22 184 ASN A N 1
ATOM 1487 C CA . ASN A 1 184 ? 22.197 7.720 -16.146 1.00 55.22 184 ASN A CA 1
ATOM 1488 C C . ASN A 1 184 ? 21.766 6.391 -16.808 1.00 55.22 184 ASN A C 1
ATOM 1490 O O . ASN A 1 184 ? 22.640 5.574 -17.074 1.00 55.22 184 ASN A O 1
ATOM 1494 N N . GLY A 1 185 ? 20.469 6.102 -17.003 1.00 54.34 185 GLY A N 1
ATOM 1495 C CA . GLY A 1 185 ? 20.009 4.800 -17.539 1.00 54.34 185 GLY A CA 1
ATOM 1496 C C . GLY A 1 185 ? 20.180 3.621 -16.569 1.00 54.34 185 GLY A C 1
ATOM 1497 O O . GLY A 1 185 ? 19.481 2.616 -16.661 1.00 54.34 185 GLY A O 1
ATOM 1498 N N . THR A 1 186 ? 21.030 3.781 -15.551 1.00 53.47 186 THR A N 1
ATOM 1499 C CA . THR A 1 186 ? 21.260 2.776 -14.521 1.00 53.47 186 THR A CA 1
ATOM 1500 C C . THR A 1 186 ? 19.980 2.551 -13.709 1.00 53.47 186 THR A C 1
ATOM 1502 O O . THR A 1 186 ? 19.383 3.528 -13.226 1.00 53.47 186 THR A O 1
ATOM 1505 N N . PRO A 1 187 ? 19.547 1.291 -13.527 1.00 58.12 187 PRO A N 1
ATOM 1506 C CA . PRO A 1 187 ? 18.492 0.978 -12.575 1.00 58.12 187 PRO A CA 1
ATOM 1507 C C . PRO A 1 187 ? 18.888 1.484 -11.191 1.00 58.12 187 PRO A C 1
ATOM 1509 O O . PRO A 1 187 ? 19.993 1.227 -10.710 1.00 58.12 187 PRO A O 1
ATOM 1512 N N . VAL A 1 188 ? 17.990 2.234 -10.560 1.00 58.81 188 VAL A N 1
ATOM 1513 C CA . VAL A 1 188 ? 18.169 2.617 -9.163 1.00 58.81 188 VAL A CA 1
ATOM 1514 C C . VAL A 1 188 ? 17.476 1.578 -8.313 1.00 58.81 188 VAL A C 1
ATOM 1516 O O . VAL A 1 188 ? 16.257 1.427 -8.353 1.00 58.81 188 VAL A O 1
ATOM 1519 N N . TYR A 1 189 ? 18.288 0.893 -7.521 1.00 65.25 189 TYR A N 1
ATOM 1520 C CA . TYR A 1 189 ? 17.842 0.095 -6.397 1.00 65.25 189 TYR A CA 1
ATOM 1521 C C . TYR A 1 189 ? 17.887 1.020 -5.192 1.00 65.25 189 TYR A C 1
ATOM 1523 O O . TYR A 1 189 ? 18.945 1.541 -4.847 1.00 65.25 189 TYR A O 1
ATOM 1531 N N . LYS A 1 190 ? 16.733 1.315 -4.598 1.00 54.56 190 LYS A N 1
ATOM 1532 C CA . LYS A 1 190 ? 16.673 2.299 -3.510 1.00 54.56 190 LYS A CA 1
ATOM 1533 C C . LYS A 1 190 ? 17.187 1.743 -2.171 1.00 54.56 190 LYS A C 1
ATOM 1535 O O . LYS A 1 190 ? 17.283 2.506 -1.217 1.00 54.56 190 LYS A O 1
ATOM 1540 N N . ASP A 1 191 ? 17.505 0.452 -2.084 1.00 55.38 191 ASP A N 1
ATOM 1541 C CA . ASP A 1 191 ? 17.767 -0.200 -0.803 1.00 55.38 191 ASP A CA 1
ATOM 1542 C C . ASP A 1 191 ? 19.045 -1.056 -0.836 1.00 55.38 191 ASP A C 1
ATOM 1544 O O . ASP A 1 191 ? 19.050 -2.181 -1.335 1.00 55.38 191 ASP A O 1
ATOM 1548 N N . ASP A 1 192 ? 20.136 -0.521 -0.277 1.00 52.31 192 ASP A N 1
ATOM 1549 C CA . ASP A 1 192 ? 21.445 -1.192 -0.156 1.00 52.31 192 ASP A CA 1
ATOM 1550 C C . ASP A 1 192 ? 21.395 -2.446 0.741 1.00 52.31 192 ASP A C 1
ATOM 1552 O O . ASP A 1 192 ? 22.358 -3.210 0.831 1.00 52.31 192 ASP A O 1
ATOM 1556 N N . HIS A 1 193 ? 20.280 -2.658 1.444 1.00 59.41 193 HIS A N 1
ATOM 1557 C CA . HIS A 1 193 ? 20.103 -3.747 2.399 1.00 59.41 193 HIS A CA 1
ATOM 1558 C C . HIS A 1 193 ? 19.654 -5.068 1.762 1.00 59.41 193 HIS A C 1
ATOM 1560 O O . HIS A 1 193 ? 19.755 -6.111 2.415 1.00 59.41 193 HIS A O 1
ATOM 1566 N N . TRP A 1 194 ? 19.191 -5.055 0.507 1.00 67.06 194 TRP A N 1
ATOM 1567 C CA . TRP A 1 194 ? 18.651 -6.242 -0.160 1.00 67.06 194 TRP A CA 1
ATOM 1568 C C . TRP A 1 194 ? 19.275 -6.444 -1.541 1.00 67.06 194 TRP A C 1
ATOM 1570 O O . TRP A 1 194 ? 19.054 -5.676 -2.473 1.00 67.06 194 TRP A O 1
ATOM 1580 N N . THR A 1 195 ? 20.038 -7.526 -1.690 1.00 73.69 195 THR A N 1
ATOM 1581 C CA . THR A 1 195 ? 20.642 -7.896 -2.973 1.00 73.69 195 THR A CA 1
ATOM 1582 C C . THR A 1 195 ? 19.612 -8.599 -3.855 1.00 73.69 195 THR A C 1
ATOM 1584 O O . THR A 1 195 ? 19.144 -9.689 -3.519 1.00 73.69 195 THR A O 1
ATOM 1587 N N . ILE A 1 196 ? 19.288 -8.007 -5.008 1.00 79.56 196 ILE A N 1
ATOM 1588 C CA . ILE A 1 196 ? 18.512 -8.689 -6.052 1.00 79.56 196 ILE A CA 1
ATOM 1589 C C . ILE A 1 196 ? 19.303 -9.901 -6.536 1.00 79.56 196 ILE A C 1
ATOM 1591 O O . ILE A 1 196 ? 20.517 -9.827 -6.748 1.00 79.56 196 ILE A O 1
ATOM 1595 N N . LYS A 1 197 ? 18.618 -11.032 -6.710 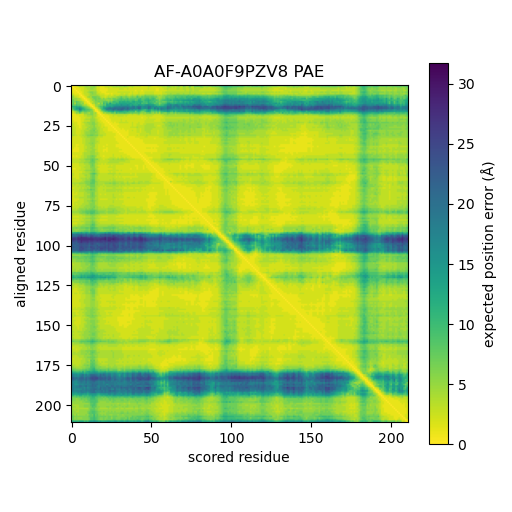1.00 84.88 197 LYS A N 1
ATOM 1596 C CA . LYS A 1 197 ? 19.260 -12.264 -7.164 1.00 84.88 197 LYS A CA 1
ATOM 1597 C C . LYS A 1 197 ? 19.857 -12.062 -8.564 1.00 84.88 197 LYS A C 1
ATOM 1599 O O . LYS A 1 197 ? 19.225 -11.413 -9.395 1.00 84.88 197 LYS A O 1
ATOM 1604 N N . PRO A 1 198 ? 21.026 -12.647 -8.871 1.00 85.75 198 PRO A N 1
ATOM 1605 C CA . PRO A 1 198 ? 21.607 -12.566 -10.211 1.00 85.75 198 PRO A CA 1
ATOM 1606 C C . PRO A 1 198 ? 20.634 -12.979 -11.326 1.00 85.75 198 PRO A C 1
ATOM 1608 O O . PRO A 1 198 ? 20.537 -12.272 -12.325 1.00 85.75 198 PRO A O 1
ATOM 1611 N N . ASP A 1 199 ? 19.861 -14.046 -11.112 1.00 89.31 199 ASP A N 1
ATOM 1612 C CA . ASP A 1 199 ? 18.863 -14.541 -12.071 1.00 89.31 199 ASP A CA 1
ATOM 1613 C C . ASP A 1 199 ? 17.740 -13.520 -12.329 1.00 89.31 199 ASP A C 1
ATOM 1615 O O . ASP A 1 199 ? 17.299 -13.345 -13.464 1.00 89.31 199 ASP A O 1
ATOM 1619 N N . ASP A 1 200 ? 17.308 -12.803 -11.286 1.00 87.56 200 ASP A N 1
ATOM 1620 C CA . ASP A 1 200 ? 16.303 -11.742 -11.394 1.00 87.56 200 ASP A CA 1
ATOM 1621 C C . ASP A 1 200 ? 16.854 -10.563 -12.214 1.00 87.56 200 ASP A C 1
ATOM 1623 O O . ASP A 1 200 ? 16.162 -10.029 -13.079 1.00 87.56 200 ASP A O 1
ATOM 1627 N N . LEU A 1 201 ? 18.122 -10.187 -12.000 1.00 84.25 201 LEU A N 1
ATOM 1628 C CA . LEU A 1 201 ? 18.792 -9.146 -12.790 1.00 84.25 201 LEU A CA 1
ATOM 1629 C C . LEU A 1 201 ? 18.961 -9.555 -14.256 1.00 84.25 201 LEU A C 1
ATOM 1631 O O . LEU A 1 201 ? 18.768 -8.735 -15.152 1.00 84.25 201 LEU A O 1
ATOM 1635 N N . GLU A 1 202 ? 19.339 -10.806 -14.521 1.00 87.88 202 GLU A N 1
ATOM 1636 C CA . GLU A 1 202 ? 19.439 -11.334 -15.884 1.00 87.88 202 GLU A CA 1
ATOM 1637 C C . GLU A 1 202 ? 18.079 -11.296 -16.587 1.00 87.88 202 GLU A C 1
ATOM 1639 O O . GLU A 1 202 ? 17.982 -10.825 -17.724 1.00 87.88 202 GLU A O 1
ATOM 1644 N N . PHE A 1 203 ? 17.022 -11.716 -15.891 1.00 87.50 203 PHE A N 1
ATOM 1645 C CA . PHE A 1 203 ? 15.655 -11.629 -16.386 1.00 87.50 203 PHE A CA 1
ATOM 1646 C C . PHE A 1 203 ? 15.263 -10.183 -16.722 1.00 87.50 203 PHE A C 1
ATOM 1648 O O . PHE A 1 203 ? 14.834 -9.916 -17.842 1.00 87.50 203 PHE A O 1
ATOM 1655 N N . MET A 1 204 ? 15.472 -9.233 -15.806 1.00 84.50 204 MET A N 1
ATOM 1656 C CA . MET A 1 204 ? 15.141 -7.821 -16.043 1.00 84.50 204 MET A CA 1
ATOM 1657 C C . MET A 1 204 ? 15.887 -7.226 -17.242 1.00 84.50 204 MET A C 1
ATOM 1659 O O . MET A 1 204 ? 15.290 -6.471 -18.010 1.00 84.50 204 MET A O 1
ATOM 1663 N N . ARG A 1 205 ? 17.174 -7.563 -17.424 1.00 84.31 205 ARG A N 1
ATOM 1664 C CA . ARG A 1 205 ? 17.957 -7.123 -18.593 1.00 84.31 205 ARG A CA 1
ATOM 1665 C C . ARG A 1 205 ? 17.403 -7.695 -19.885 1.00 84.31 205 ARG A C 1
ATOM 1667 O O . ARG A 1 205 ? 17.255 -6.978 -20.869 1.00 84.31 205 ARG A O 1
ATOM 1674 N N . LYS A 1 206 ? 17.060 -8.985 -19.884 1.00 87.12 206 LYS A N 1
ATOM 1675 C CA . LYS A 1 206 ? 16.471 -9.657 -21.046 1.00 87.12 206 LYS A CA 1
ATOM 1676 C C . LYS A 1 206 ? 15.135 -9.033 -21.454 1.00 87.12 206 LYS A C 1
ATOM 1678 O O . LYS A 1 206 ? 14.867 -8.908 -22.646 1.00 87.12 206 LYS A O 1
ATOM 1683 N N . GLU A 1 207 ? 14.328 -8.625 -20.479 1.00 83.06 207 GLU A N 1
ATOM 1684 C CA . GLU A 1 207 ? 13.056 -7.935 -20.713 1.00 83.06 207 GLU A CA 1
ATOM 1685 C C . GLU A 1 207 ? 13.227 -6.431 -21.015 1.00 83.06 207 GLU A C 1
ATOM 1687 O O . GLU A 1 207 ? 12.251 -5.746 -21.327 1.00 83.06 207 GLU A O 1
ATOM 1692 N N . GLY A 1 208 ? 14.455 -5.901 -20.953 1.00 80.25 208 GLY A N 1
ATOM 1693 C CA . GLY A 1 208 ? 14.771 -4.500 -21.239 1.00 80.25 208 GLY A CA 1
ATOM 1694 C C . GLY A 1 208 ? 14.297 -3.519 -20.164 1.00 80.25 208 GLY A C 1
ATOM 1695 O O . GLY A 1 208 ? 14.135 -2.331 -20.442 1.00 80.25 208 GLY A O 1
ATOM 1696 N N . TRP A 1 209 ? 14.035 -3.995 -18.945 1.00 77.69 209 TRP A N 1
ATOM 1697 C CA . TRP A 1 209 ? 13.594 -3.147 -17.830 1.00 77.69 209 TRP A CA 1
ATOM 1698 C C . TRP A 1 209 ? 14.760 -2.411 -17.185 1.00 77.69 209 TRP A C 1
ATOM 1700 O O . TRP A 1 209 ? 14.586 -1.330 -16.624 1.00 77.69 209 TRP A O 1
ATOM 1710 N N . ILE A 1 210 ? 15.955 -2.984 -17.291 1.00 76.00 210 ILE A N 1
ATOM 1711 C CA . ILE A 1 210 ? 17.212 -2.424 -16.804 1.00 76.00 210 ILE A CA 1
ATOM 1712 C C . ILE A 1 210 ? 18.322 -2.666 -17.838 1.00 76.00 210 ILE A C 1
ATOM 1714 O O . ILE A 1 210 ? 18.191 -3.571 -18.665 1.00 76.00 210 ILE A O 1
ATOM 1718 N N . GLU A 1 211 ? 19.395 -1.874 -17.777 1.00 68.75 211 GLU A N 1
ATOM 1719 C CA . GLU A 1 211 ? 20.600 -2.019 -18.619 1.00 68.75 211 GLU A CA 1
ATOM 1720 C C . GLU A 1 211 ? 21.580 -3.104 -18.117 1.00 68.75 211 GLU A C 1
ATOM 1722 O O . GLU A 1 211 ? 21.745 -3.300 -16.883 1.00 68.75 211 GLU A O 1
#

Nearest PDB structures (foldseek):
  2nxv-assembly1_A  TM=4.379E-01  e=1.325E-01  Pseudogemmobacter blasticus

Secondary structure (DSSP, 8-state):
-EEEESS--GGGGS--S-EEEE---GGG--GGGHHHHHHHHHHHT--SSEEEE--TTEEESS---HHHHHHHHHHHHH-TTEEEEESSSGGGGTTSSS---TTTTEEEEETTEEEEEPPTT-TTTT--SSEEEEHHHHHHH--TT--HHHIIIIIHHH--TTSEEEEETT-TT-EEEEEE-TTTSPEEES-TT-PPPHHHHHHHHHTTS--